Protein AF-A0A7H8JT38-F1 (afdb_monomer)

Solvent-accessible surface area (backbone atoms only — not comparable to full-atom values): 19711 Å² total; per-residue (Å²): 132,85,80,79,75,79,81,74,85,72,50,72,30,55,54,51,36,52,50,51,50,49,31,42,68,72,56,78,45,45,68,62,42,72,45,37,48,62,59,55,13,64,74,69,73,51,63,49,64,48,40,45,54,20,51,51,51,38,31,75,63,63,53,27,41,81,41,87,98,60,39,35,26,30,47,70,61,50,74,67,52,46,51,51,46,48,49,54,50,48,58,51,49,51,53,53,48,53,54,52,52,55,51,57,55,67,73,59,70,80,80,85,81,89,80,87,88,85,85,81,90,84,85,86,84,89,89,86,86,89,87,87,85,90,84,88,85,85,84,89,88,84,81,87,87,87,85,87,90,82,88,83,82,86,82,88,84,88,85,91,84,82,86,89,89,86,87,90,87,86,85,92,78,97,65,84,76,79,64,92,81,64,72,78,79,76,79,63,98,84,72,72,80,55,63,64,56,48,52,54,48,51,52,49,26,33,58,27,12,52,53,18,22,52,20,17,53,68,36,38,60,75,61,18,53,59,25,44,57,51,24,53,42,50,55,35,53,75,72,74,41,66,71,59,28,53,50,54,46,45,48,51,51,50,46,48,56,48,46,46,65,61,54,65,74,64,60,85,37,57,76,70,46,81,48,65,40,45,62,37,36,51,23,56,72,69,68,35,57,66,59,30,50,52,49,52,52,50,51,50,52,49,55,50,54,51,50,53,54,51,52,54,54,50,58,64,70,77,108

Structure (mmCIF, N/CA/C/O backbone):
data_AF-A0A7H8JT38-F1
#
_entry.id   AF-A0A7H8JT38-F1
#
loop_
_atom_site.group_PDB
_atom_site.id
_atom_site.type_symbol
_atom_site.label_atom_id
_atom_site.label_alt_id
_atom_site.label_comp_id
_atom_site.label_asym_id
_atom_site.label_entity_id
_atom_site.label_seq_id
_atom_site.pdbx_PDB_ins_code
_atom_site.Cartn_x
_atom_site.Cartn_y
_atom_site.Cartn_z
_atom_site.occupancy
_atom_site.B_iso_or_equiv
_atom_site.auth_seq_id
_atom_site.auth_comp_id
_atom_site.auth_asym_id
_atom_site.auth_atom_id
_atom_site.pdbx_PDB_model_num
ATOM 1 N N . MET A 1 1 ? 22.899 -26.191 7.598 1.00 34.84 1 MET A N 1
ATOM 2 C CA . MET A 1 1 ? 21.825 -25.746 8.509 1.00 34.84 1 MET A CA 1
ATOM 3 C C . MET A 1 1 ? 21.353 -24.384 8.026 1.00 34.84 1 MET A C 1
ATOM 5 O O . MET A 1 1 ? 22.186 -23.486 8.007 1.00 34.84 1 MET A O 1
ATOM 9 N N . PRO A 1 2 ? 20.110 -24.218 7.550 1.00 39.84 2 PRO A N 1
ATOM 10 C CA . PRO A 1 2 ? 19.606 -22.898 7.196 1.00 39.84 2 PRO A CA 1
ATOM 11 C C . PRO A 1 2 ? 19.369 -22.094 8.478 1.00 39.84 2 PRO A C 1
ATOM 13 O O . PRO A 1 2 ? 18.797 -22.611 9.438 1.00 39.84 2 PRO A O 1
ATOM 16 N N . GLY A 1 3 ? 19.869 -20.858 8.500 1.00 35.44 3 GLY A N 1
ATOM 17 C CA . GLY A 1 3 ? 19.784 -19.951 9.638 1.00 35.44 3 GLY A CA 1
ATOM 18 C C . GLY A 1 3 ? 18.336 -19.700 10.042 1.00 35.44 3 GLY A C 1
ATOM 19 O O . GLY A 1 3 ? 17.506 -19.313 9.222 1.00 35.44 3 GLY A O 1
ATOM 20 N N . SER A 1 4 ? 18.047 -19.934 11.319 1.00 41.97 4 SER A N 1
ATOM 21 C CA . SER A 1 4 ? 16.795 -19.549 11.956 1.00 41.97 4 SER A CA 1
ATOM 22 C C . SER A 1 4 ? 16.598 -18.045 11.765 1.00 41.97 4 SER A C 1
ATOM 24 O O . SER A 1 4 ? 17.293 -17.256 12.404 1.00 41.97 4 SER A O 1
ATOM 26 N N . SER A 1 5 ? 15.658 -17.633 10.906 1.00 43.88 5 SER A N 1
ATOM 27 C CA . SER A 1 5 ? 15.128 -16.270 10.956 1.00 43.88 5 SER A CA 1
ATOM 28 C C . SER A 1 5 ? 14.701 -16.005 12.395 1.00 43.88 5 SER A C 1
ATOM 30 O O . SER A 1 5 ? 13.895 -16.753 12.951 1.00 43.88 5 SER A O 1
ATOM 32 N N . ALA A 1 6 ? 15.291 -14.992 13.025 1.00 46.38 6 ALA A N 1
ATOM 33 C CA . ALA A 1 6 ? 14.896 -14.580 14.359 1.00 46.38 6 ALA A CA 1
ATOM 34 C C . ALA A 1 6 ? 13.406 -14.222 14.319 1.00 46.38 6 ALA A C 1
ATOM 36 O O . ALA A 1 6 ? 12.999 -13.297 13.619 1.00 46.38 6 ALA A O 1
ATOM 37 N N . VAL A 1 7 ? 12.584 -14.995 15.027 1.00 47.91 7 VAL A N 1
ATOM 38 C CA . VAL A 1 7 ? 11.170 -14.676 15.209 1.00 47.91 7 VAL A CA 1
ATOM 39 C C . VAL A 1 7 ? 11.120 -13.432 16.089 1.00 47.91 7 VAL A C 1
ATOM 41 O O . VAL A 1 7 ? 11.329 -13.506 17.300 1.00 47.91 7 VAL A O 1
ATOM 44 N N . THR A 1 8 ? 10.899 -12.269 15.481 1.00 53.41 8 THR A N 1
ATOM 45 C CA . THR A 1 8 ? 10.703 -11.023 16.221 1.00 53.41 8 THR A CA 1
ATOM 46 C C . THR A 1 8 ? 9.409 -11.150 17.019 1.00 53.41 8 THR A C 1
ATOM 48 O O . THR A 1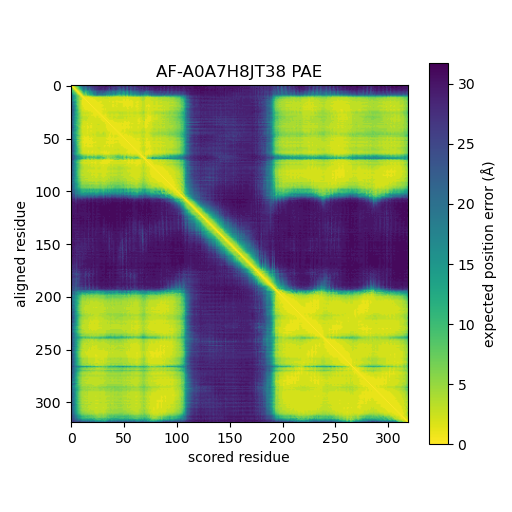 8 ? 8.337 -11.321 16.441 1.00 53.41 8 THR A O 1
ATOM 51 N N . ARG A 1 9 ? 9.487 -11.095 18.355 1.00 53.22 9 ARG A N 1
ATOM 52 C CA . ARG A 1 9 ? 8.291 -11.038 19.207 1.00 53.22 9 ARG A CA 1
ATOM 53 C C . ARG A 1 9 ? 7.532 -9.749 18.885 1.00 53.22 9 ARG A C 1
ATOM 55 O O . ARG A 1 9 ? 7.972 -8.670 19.269 1.00 53.22 9 ARG A O 1
ATOM 62 N N . SER A 1 10 ? 6.413 -9.856 18.175 1.00 74.62 10 SER A N 1
ATOM 63 C CA . SER A 1 10 ? 5.492 -8.736 17.972 1.00 74.62 10 SER A CA 1
ATOM 64 C C . SER A 1 10 ? 4.731 -8.469 19.269 1.00 74.62 10 SER A C 1
ATOM 66 O O . SER A 1 10 ? 4.232 -9.410 19.891 1.00 74.62 10 SER A O 1
ATOM 68 N N . THR A 1 11 ? 4.602 -7.209 19.671 1.00 90.50 11 THR A N 1
ATOM 69 C CA . THR A 1 11 ? 3.742 -6.838 20.803 1.00 90.50 11 THR A CA 1
ATOM 70 C C . THR A 1 11 ? 2.267 -7.037 20.439 1.00 90.50 11 THR A C 1
ATOM 72 O O . THR A 1 11 ? 1.908 -7.006 19.262 1.00 90.50 11 THR A O 1
ATOM 75 N N . LEU A 1 12 ? 1.392 -7.210 21.438 1.00 92.31 12 LEU A N 1
ATOM 76 C CA . LEU A 1 12 ? -0.059 -7.296 21.209 1.00 92.31 12 LEU A CA 1
ATOM 77 C C . LEU A 1 12 ? -0.581 -6.063 20.449 1.00 92.31 12 LEU A C 1
ATOM 79 O O . LEU A 1 12 ? -1.373 -6.191 19.526 1.00 92.31 12 LEU A O 1
ATOM 83 N N . ARG A 1 13 ? -0.058 -4.877 20.778 1.00 94.19 13 ARG A N 1
ATOM 84 C CA . ARG A 1 13 ? -0.290 -3.630 20.038 1.00 94.19 13 ARG A CA 1
ATOM 85 C C . ARG A 1 13 ? 0.028 -3.762 18.548 1.00 94.19 13 ARG A C 1
ATOM 87 O O . ARG A 1 13 ? -0.800 -3.388 17.727 1.00 94.19 13 ARG A O 1
ATOM 94 N N . GLN A 1 14 ? 1.202 -4.293 18.195 1.00 94.06 14 GLN A N 1
ATOM 95 C CA . GLN A 1 14 ? 1.587 -4.463 16.791 1.00 94.06 14 GLN A CA 1
ATOM 96 C C . GLN A 1 14 ? 0.649 -5.437 16.072 1.00 94.06 14 GLN A C 1
ATOM 98 O O . GLN A 1 14 ? 0.224 -5.155 14.959 1.00 94.06 14 GLN A O 1
ATOM 103 N N . GLN A 1 15 ? 0.272 -6.540 16.726 1.00 95.25 15 GLN A N 1
ATOM 104 C CA . GLN A 1 15 ? -0.680 -7.505 16.166 1.00 95.25 15 GLN A CA 1
ATOM 105 C C . GLN A 1 15 ? -2.053 -6.871 15.911 1.00 95.25 15 GLN A C 1
ATOM 107 O O . GLN A 1 15 ? -2.637 -7.096 14.857 1.00 95.25 15 GLN A O 1
ATOM 112 N N . ILE A 1 16 ? -2.544 -6.044 16.841 1.00 96.75 16 ILE A N 1
ATOM 113 C CA . ILE A 1 16 ? -3.799 -5.294 16.683 1.00 96.75 16 ILE A CA 1
ATOM 114 C C . ILE A 1 16 ? -3.691 -4.306 15.515 1.00 96.75 16 ILE A C 1
ATOM 116 O O . ILE A 1 16 ? -4.596 -4.242 14.686 1.00 96.75 16 ILE A O 1
ATOM 120 N N . ALA A 1 17 ? -2.591 -3.552 15.427 1.00 96.44 17 ALA A N 1
ATOM 121 C CA . ALA A 1 17 ? -2.374 -2.595 14.344 1.00 96.44 17 ALA A CA 1
ATOM 122 C C . ALA A 1 17 ? -2.304 -3.285 12.971 1.00 96.44 17 ALA A C 1
ATOM 124 O O . ALA A 1 17 ? -2.872 -2.787 12.000 1.00 96.44 17 ALA A O 1
ATOM 125 N N . ASP A 1 18 ? -1.639 -4.439 12.891 1.00 94.69 18 ASP A N 1
ATOM 126 C CA . ASP A 1 18 ? -1.548 -5.237 11.668 1.00 94.69 18 ASP A CA 1
ATOM 127 C C . ASP A 1 18 ? -2.910 -5.823 11.278 1.00 94.69 18 ASP A C 1
ATOM 129 O O . ASP A 1 18 ? -3.314 -5.688 10.125 1.00 94.69 18 ASP A O 1
ATOM 133 N N . ALA A 1 19 ? -3.661 -6.367 12.241 1.00 95.62 19 ALA A N 1
ATOM 134 C CA . ALA A 1 19 ? -5.008 -6.877 12.006 1.00 95.62 19 ALA A CA 1
ATOM 135 C C . ALA A 1 19 ? -5.950 -5.782 11.487 1.00 95.62 19 ALA A C 1
ATOM 137 O O . ALA A 1 19 ? -6.606 -5.973 10.468 1.00 95.62 19 ALA A O 1
ATOM 138 N N . LEU A 1 20 ? -5.965 -4.604 12.120 1.00 96.69 20 LEU A N 1
ATOM 139 C CA . LEU A 1 20 ? -6.775 -3.466 11.669 1.00 96.69 20 LEU A CA 1
ATOM 140 C C . LEU A 1 20 ? -6.376 -2.985 10.273 1.00 96.69 20 LEU A C 1
ATOM 142 O O . LEU A 1 20 ? -7.244 -2.680 9.459 1.00 96.69 20 LEU A O 1
ATOM 146 N N . ARG A 1 21 ? -5.075 -2.950 9.962 1.00 95.56 21 ARG A N 1
ATOM 147 C CA . ARG A 1 21 ? -4.603 -2.611 8.613 1.00 95.56 21 ARG A CA 1
ATOM 148 C C . ARG A 1 21 ? -5.132 -3.600 7.575 1.00 95.56 21 ARG A C 1
ATOM 150 O O . ARG A 1 21 ? -5.552 -3.178 6.500 1.00 95.56 21 ARG A O 1
ATOM 157 N N . ASP A 1 22 ? -5.155 -4.888 7.902 1.00 93.19 22 ASP A N 1
ATOM 158 C CA . ASP A 1 22 ? -5.731 -5.918 7.038 1.00 93.19 22 ASP A CA 1
ATOM 159 C C . ASP A 1 22 ? -7.259 -5.781 6.918 1.00 93.19 22 ASP A C 1
ATOM 161 O O . ASP A 1 22 ? -7.815 -6.024 5.845 1.00 93.19 22 ASP A O 1
ATOM 165 N N . GLU A 1 23 ? -7.963 -5.365 7.975 1.00 94.94 23 GLU A N 1
ATOM 166 C CA . GLU A 1 23 ? -9.399 -5.054 7.909 1.00 94.94 23 GLU A CA 1
ATOM 167 C C . GLU A 1 23 ? -9.688 -3.870 6.978 1.00 94.94 23 GLU A C 1
ATOM 169 O O . GLU A 1 23 ? -10.570 -3.985 6.126 1.00 94.94 23 GLU A O 1
ATOM 174 N N . VAL A 1 24 ? -8.897 -2.795 7.051 1.00 94.56 24 VAL A N 1
ATOM 175 C CA . VAL A 1 24 ? -9.003 -1.643 6.136 1.00 94.56 24 VAL A CA 1
ATOM 176 C C . VAL A 1 24 ? -8.696 -2.059 4.692 1.00 94.56 24 VAL A C 1
ATOM 178 O O . VAL A 1 24 ? -9.482 -1.800 3.786 1.00 94.56 24 VAL A O 1
ATOM 181 N N . LEU A 1 25 ? -7.592 -2.775 4.448 1.00 91.12 25 LEU A N 1
ATOM 182 C CA . LEU A 1 25 ? -7.204 -3.211 3.095 1.00 91.12 25 LEU A CA 1
ATOM 183 C C . LEU A 1 25 ? -8.166 -4.237 2.477 1.00 91.12 25 LEU A C 1
ATOM 185 O O . LEU A 1 25 ? -8.320 -4.311 1.254 1.00 91.12 25 LEU A O 1
ATOM 189 N N . SER A 1 26 ? -8.803 -5.062 3.306 1.00 89.00 26 SER A N 1
ATOM 190 C CA . SER A 1 26 ? -9.822 -6.007 2.842 1.00 89.00 26 SER A CA 1
ATOM 191 C C . SER A 1 26 ? -11.192 -5.358 2.628 1.00 89.00 26 SER A C 1
ATOM 193 O O . SER A 1 26 ? -12.046 -5.981 1.998 1.00 89.00 26 SER A O 1
ATOM 195 N N . GLY A 1 27 ? -11.386 -4.121 3.097 1.00 88.81 27 GLY A N 1
ATOM 196 C CA . GLY A 1 27 ? -12.663 -3.411 3.063 1.00 88.81 27 GLY A CA 1
ATOM 197 C C . GLY A 1 27 ? -13.660 -3.881 4.125 1.00 88.81 27 GLY A C 1
ATOM 198 O O . GLY A 1 27 ? -14.848 -3.636 3.973 1.00 88.81 27 GLY A O 1
ATOM 199 N N . ARG A 1 28 ? -13.210 -4.586 5.175 1.00 92.25 28 ARG A N 1
ATOM 200 C CA . ARG A 1 28 ? -14.053 -4.881 6.352 1.00 92.25 28 ARG A CA 1
ATOM 201 C C . ARG A 1 28 ? -14.281 -3.639 7.210 1.00 92.25 28 ARG A C 1
ATOM 203 O O . ARG A 1 28 ? -15.333 -3.528 7.827 1.00 92.25 28 ARG A O 1
ATOM 210 N N . LEU A 1 29 ? -13.291 -2.748 7.241 1.00 94.56 29 LEU A N 1
ATOM 211 C CA . LEU A 1 29 ? -13.439 -1.382 7.727 1.00 94.56 29 LEU A CA 1
ATOM 212 C C . LEU A 1 29 ? -13.455 -0.456 6.512 1.00 94.56 29 LEU A C 1
ATOM 214 O O . LEU A 1 29 ? -12.474 -0.395 5.767 1.00 94.56 29 LEU A O 1
ATOM 218 N N . GLU A 1 30 ? -14.581 0.212 6.286 1.00 92.75 30 GLU A N 1
ATOM 219 C CA . GLU A 1 30 ? -14.784 1.070 5.116 1.00 92.75 30 GLU A CA 1
ATOM 220 C C . GLU A 1 30 ? -14.209 2.478 5.348 1.00 92.75 30 GLU A C 1
ATOM 222 O O . GLU A 1 30 ? -14.228 2.963 6.480 1.00 92.75 30 GLU A O 1
ATOM 227 N N . PRO A 1 31 ? -13.708 3.171 4.306 1.00 93.56 31 PRO A N 1
ATOM 228 C CA . PRO A 1 31 ? -13.364 4.591 4.406 1.00 93.56 31 PRO A CA 1
ATOM 229 C C . PRO A 1 31 ? -14.525 5.415 4.979 1.00 93.56 31 PRO A C 1
ATOM 231 O O . PRO A 1 31 ? -15.678 5.190 4.619 1.00 93.56 31 PRO A O 1
ATOM 234 N N . GLY A 1 32 ? -14.232 6.342 5.892 1.00 94.06 32 GLY A N 1
ATOM 235 C CA . GLY A 1 32 ? -15.245 7.139 6.588 1.00 94.06 32 GLY A CA 1
ATOM 236 C C . GLY A 1 32 ? -15.964 6.414 7.737 1.00 94.06 32 GLY A C 1
ATOM 237 O O . GLY A 1 32 ? -16.752 7.037 8.451 1.00 94.06 32 GLY A O 1
ATOM 238 N N . GLN A 1 33 ? -15.709 5.119 7.961 1.00 94.88 33 GLN A N 1
ATOM 239 C CA . GLN A 1 33 ? -16.319 4.381 9.065 1.00 94.88 33 GLN A CA 1
ATOM 240 C C . GLN A 1 33 ? -15.755 4.847 10.415 1.00 94.88 33 GLN A C 1
ATOM 242 O O . GLN A 1 33 ? -14.564 4.686 10.693 1.00 94.88 33 GLN A O 1
ATOM 247 N N . GLU A 1 34 ? -16.634 5.371 11.273 1.00 96.25 34 GLU A N 1
ATOM 248 C CA . GLU A 1 34 ? -16.330 5.721 12.664 1.00 96.25 34 GLU A CA 1
ATOM 249 C C . GLU A 1 34 ? -16.399 4.485 13.577 1.00 96.25 34 GLU A C 1
ATOM 251 O O . GLU A 1 34 ? -17.278 3.633 13.434 1.00 96.25 34 GLU A O 1
ATOM 256 N N . PHE A 1 35 ? -15.486 4.400 14.545 1.00 96.25 35 PHE A N 1
ATOM 257 C CA . PHE A 1 35 ? -15.484 3.379 15.589 1.00 96.25 35 PHE A CA 1
ATOM 258 C C . PHE A 1 35 ? -14.722 3.845 16.839 1.00 96.25 35 PHE A C 1
ATOM 260 O O . PHE A 1 35 ? -13.854 4.724 16.827 1.00 96.25 35 PHE A O 1
ATOM 267 N N . THR A 1 36 ? -15.034 3.224 17.966 1.00 96.75 36 THR A N 1
ATOM 268 C CA . THR A 1 36 ? -14.472 3.531 19.277 1.00 96.75 36 THR A CA 1
ATOM 269 C C . THR A 1 36 ? -13.409 2.513 19.686 1.00 96.75 36 THR A C 1
ATOM 271 O O . THR A 1 36 ? -13.395 1.362 19.255 1.00 96.75 36 THR A O 1
ATOM 274 N N . VAL A 1 37 ? -12.539 2.910 20.623 1.00 96.88 37 VAL A N 1
ATOM 275 C CA . VAL A 1 37 ? -11.582 1.988 21.268 1.00 96.88 37 VAL A CA 1
ATOM 276 C C . VAL A 1 37 ? -12.305 0.790 21.892 1.00 96.88 37 VAL A C 1
ATOM 278 O O . VAL A 1 37 ? -11.778 -0.316 21.879 1.00 96.88 37 VAL A O 1
ATOM 281 N N . LYS A 1 38 ? -13.501 1.015 22.453 1.00 96.56 38 LYS A N 1
ATOM 282 C CA . LYS A 1 38 ? -14.285 -0.025 23.117 1.00 96.56 38 LYS A CA 1
ATOM 283 C C . LYS A 1 38 ? -14.779 -1.069 22.117 1.00 96.56 38 LYS A C 1
ATOM 285 O O . LYS A 1 38 ? -14.595 -2.248 22.371 1.00 96.56 38 LYS A O 1
ATOM 290 N N . GLU A 1 39 ? -15.346 -0.644 20.991 1.00 96.81 39 GLU A N 1
ATOM 291 C CA . GLU A 1 39 ? -15.849 -1.568 19.965 1.00 96.81 39 GLU A CA 1
ATOM 292 C C . GLU A 1 39 ? -14.739 -2.473 19.426 1.00 96.81 39 GLU A C 1
ATOM 294 O O . GLU A 1 39 ? -14.918 -3.685 19.379 1.00 96.81 39 GLU A O 1
ATOM 299 N N . ILE A 1 40 ? -13.563 -1.913 19.120 1.00 97.31 40 ILE A N 1
ATOM 300 C CA . ILE A 1 40 ? -12.415 -2.710 18.660 1.00 97.31 40 ILE A CA 1
ATOM 301 C C . ILE A 1 40 ? -11.883 -3.634 19.769 1.00 97.31 40 ILE A C 1
ATOM 303 O O . ILE A 1 40 ? -11.507 -4.775 19.504 1.00 97.31 40 ILE A O 1
ATOM 307 N N . ALA A 1 41 ? -11.858 -3.172 21.023 1.00 97.62 41 ALA A N 1
ATOM 308 C CA . ALA A 1 41 ? -11.454 -4.001 22.160 1.00 97.62 41 ALA A CA 1
ATOM 309 C C . ALA A 1 41 ? -12.398 -5.192 22.373 1.00 97.62 41 ALA A C 1
ATOM 311 O O . ALA A 1 41 ? -11.925 -6.315 22.559 1.00 97.62 41 ALA A O 1
ATOM 312 N N . ASP A 1 42 ? -13.708 -4.958 22.275 1.00 97.75 42 ASP A N 1
ATOM 313 C CA . ASP A 1 42 ? -14.740 -5.989 22.369 1.00 97.75 42 ASP A CA 1
ATOM 314 C C . ASP A 1 42 ? -14.645 -6.965 21.177 1.00 97.75 42 ASP A C 1
ATOM 316 O O . ASP A 1 42 ? -14.688 -8.179 21.379 1.00 97.75 42 ASP A O 1
ATOM 320 N N . GLN A 1 43 ? -14.425 -6.461 19.953 1.00 96.12 43 GLN A N 1
ATOM 321 C CA . GLN A 1 43 ? -14.244 -7.267 18.734 1.00 96.12 43 GLN A CA 1
ATOM 322 C C . GLN A 1 43 ? -13.043 -8.216 18.832 1.00 96.12 43 GLN A C 1
ATOM 324 O O . GLN A 1 43 ? -13.131 -9.373 18.422 1.00 96.12 43 GLN A O 1
ATOM 329 N N . TYR A 1 44 ? -11.916 -7.742 19.365 1.00 96.44 44 TYR A N 1
ATOM 330 C CA . TYR A 1 44 ? -10.685 -8.530 19.469 1.00 96.44 44 TYR A CA 1
ATOM 331 C C . TYR A 1 44 ? -10.534 -9.282 20.798 1.00 96.44 44 TYR A C 1
ATOM 333 O O . TYR A 1 44 ? -9.599 -10.068 20.945 1.00 96.44 44 TYR A O 1
ATOM 341 N N . GLY A 1 45 ? -11.435 -9.076 21.764 1.00 96.69 45 GLY A N 1
ATOM 342 C CA . GLY A 1 45 ? -11.384 -9.739 23.069 1.00 96.69 45 GLY A CA 1
ATOM 343 C C . GLY A 1 45 ? -10.163 -9.346 23.908 1.00 96.69 45 GLY A C 1
ATOM 344 O O . GLY A 1 45 ? -9.604 -10.178 24.624 1.00 96.69 45 GLY A O 1
ATOM 345 N N . VAL A 1 46 ? -9.721 -8.090 23.808 1.00 97.12 46 VAL A N 1
ATOM 346 C CA . VAL A 1 46 ? -8.528 -7.556 24.492 1.00 97.12 46 VAL A CA 1
ATOM 347 C C . VAL A 1 46 ? -8.871 -6.322 25.328 1.00 97.12 46 VAL A C 1
ATOM 349 O O . VAL A 1 46 ? -9.956 -5.760 25.228 1.00 97.12 46 VAL A O 1
ATOM 352 N N . SER A 1 47 ? -7.946 -5.868 26.177 1.00 96.62 47 SER A N 1
ATOM 353 C CA . SER A 1 47 ? -8.144 -4.635 26.945 1.00 96.62 47 SER A CA 1
ATOM 354 C C . SER A 1 47 ? -8.010 -3.375 26.074 1.00 96.62 47 SER A C 1
ATOM 356 O O . SER A 1 47 ? -7.373 -3.375 25.021 1.00 96.62 47 SER A O 1
ATOM 358 N N . ALA A 1 48 ? -8.580 -2.261 26.542 1.00 96.06 48 ALA A N 1
ATOM 359 C CA . ALA A 1 48 ? -8.628 -1.005 25.790 1.00 96.06 48 ALA A CA 1
ATOM 360 C C . ALA A 1 48 ? -7.256 -0.340 25.561 1.00 96.06 48 ALA A C 1
ATOM 362 O O . ALA A 1 48 ? -7.086 0.385 24.584 1.00 96.06 48 ALA A O 1
ATOM 363 N N . THR A 1 49 ? -6.276 -0.548 26.446 1.00 96.12 49 THR A N 1
ATOM 364 C CA . THR A 1 49 ? -4.957 0.108 26.366 1.00 96.12 49 THR A CA 1
ATOM 365 C C . THR A 1 49 ? -4.174 -0.254 25.095 1.00 96.12 49 THR A C 1
ATOM 367 O O . THR A 1 49 ? -3.873 0.661 24.329 1.00 96.12 49 THR A O 1
ATOM 370 N N . PRO A 1 50 ? -3.880 -1.539 24.797 1.00 95.94 50 PRO A N 1
ATOM 371 C CA . PRO A 1 50 ? -3.146 -1.901 23.581 1.00 95.94 50 PRO A CA 1
ATOM 372 C C . PRO A 1 50 ? -3.918 -1.553 22.300 1.00 95.94 50 PRO A C 1
ATOM 374 O O . PRO A 1 50 ? -3.298 -1.253 21.282 1.00 95.94 50 PRO A O 1
ATOM 377 N N . VAL A 1 51 ? -5.255 -1.531 22.357 1.00 97.75 51 VAL A N 1
ATOM 378 C CA . VAL A 1 51 ? -6.106 -1.081 21.246 1.00 97.75 51 VAL A CA 1
ATOM 379 C C . VAL A 1 51 ? -5.939 0.411 21.007 1.00 97.75 51 VAL A C 1
ATOM 381 O O . VAL A 1 51 ? -5.663 0.819 19.886 1.00 97.75 51 VAL A O 1
ATOM 384 N N . ARG A 1 52 ? -6.046 1.238 22.054 1.00 96.31 52 ARG A N 1
ATOM 385 C CA . ARG A 1 52 ? -5.844 2.686 21.940 1.00 96.31 52 ARG A CA 1
ATOM 386 C C . ARG A 1 52 ? -4.472 3.006 21.354 1.00 96.31 52 ARG A C 1
ATOM 388 O O . ARG A 1 52 ? -4.388 3.862 20.482 1.00 96.31 52 ARG A O 1
ATOM 395 N N . GLU A 1 53 ? -3.421 2.336 21.818 1.00 96.56 53 GLU A N 1
ATOM 396 C CA . GLU A 1 53 ? -2.069 2.540 21.290 1.00 96.56 53 GLU A CA 1
ATOM 397 C C . GLU A 1 53 ? -1.966 2.167 19.806 1.00 96.56 53 GLU A C 1
ATOM 399 O O . GLU A 1 53 ? -1.428 2.945 19.022 1.00 96.56 53 GLU A O 1
ATOM 404 N N . ALA A 1 54 ? -2.533 1.026 19.403 1.00 97.31 54 ALA A N 1
ATOM 405 C CA . ALA A 1 54 ? -2.562 0.613 18.001 1.00 97.31 54 ALA A CA 1
ATOM 406 C C . ALA A 1 54 ? -3.331 1.612 17.118 1.00 97.31 54 ALA A C 1
ATOM 408 O O . ALA A 1 54 ? -2.887 1.943 16.022 1.00 97.31 54 ALA A O 1
ATOM 409 N N . LEU A 1 55 ? -4.458 2.137 17.602 1.00 97.12 55 LEU A N 1
ATOM 410 C CA . LEU A 1 55 ? -5.256 3.129 16.878 1.00 97.12 55 LEU A CA 1
ATOM 411 C C . LEU A 1 55 ? -4.532 4.470 16.733 1.00 97.12 55 LEU A C 1
ATOM 413 O O . LEU A 1 55 ? -4.569 5.070 15.661 1.00 97.12 55 LEU A O 1
ATOM 417 N N . VAL A 1 56 ? -3.816 4.911 17.770 1.00 95.94 56 VAL A N 1
ATOM 418 C CA . VAL A 1 56 ? -2.955 6.101 17.693 1.00 95.94 56 VAL A CA 1
ATOM 419 C C . VAL A 1 56 ? -1.826 5.899 16.679 1.00 95.94 56 VAL A C 1
ATOM 421 O O . VAL A 1 56 ? -1.541 6.817 15.914 1.00 95.94 56 VAL A O 1
ATOM 424 N N . ASP A 1 57 ? -1.224 4.709 16.606 1.00 95.19 57 ASP A N 1
ATOM 425 C CA . ASP A 1 57 ? -0.192 4.419 15.603 1.00 95.19 57 ASP A CA 1
ATOM 426 C C . ASP A 1 57 ? -0.724 4.471 14.176 1.00 95.19 57 ASP A C 1
ATOM 428 O O . ASP A 1 57 ? -0.055 4.994 13.284 1.00 95.19 57 ASP A O 1
ATOM 432 N N . LEU A 1 58 ? -1.914 3.917 13.945 1.00 96.50 58 LEU A N 1
ATOM 433 C CA . LEU A 1 58 ? -2.552 3.946 12.631 1.00 96.50 58 LEU A CA 1
ATOM 434 C C . LEU A 1 58 ? -2.988 5.366 12.251 1.00 96.50 58 LEU A C 1
ATOM 436 O O . LEU A 1 58 ? -2.871 5.741 11.084 1.00 96.50 58 LEU A O 1
ATOM 440 N N . ALA A 1 59 ? -3.395 6.182 13.227 1.00 96.38 59 ALA A N 1
ATOM 441 C CA . ALA A 1 59 ? -3.653 7.601 13.013 1.00 96.38 59 ALA A CA 1
ATOM 442 C C . ALA A 1 59 ? -2.370 8.380 12.680 1.00 96.38 59 ALA A C 1
ATOM 444 O O . ALA A 1 59 ? -2.342 9.162 11.735 1.00 96.38 59 ALA A O 1
ATOM 445 N N . ALA A 1 60 ? -1.259 8.102 13.370 1.00 93.56 60 ALA A N 1
ATOM 446 C CA . ALA A 1 60 ? 0.048 8.683 13.050 1.00 93.56 60 ALA A CA 1
ATOM 447 C C . ALA A 1 60 ? 0.582 8.244 11.671 1.00 93.56 60 ALA A C 1
ATOM 449 O O . ALA A 1 60 ? 1.374 8.952 11.049 1.00 93.56 60 ALA A O 1
ATOM 450 N N . GLN A 1 61 ? 0.146 7.082 11.177 1.00 92.94 61 GLN A N 1
ATOM 451 C CA . GLN A 1 61 ? 0.413 6.611 9.815 1.00 92.94 61 GLN A CA 1
ATOM 452 C C . GLN A 1 61 ? -0.533 7.226 8.771 1.00 92.94 61 GLN A C 1
ATOM 454 O O . GLN A 1 61 ? -0.340 6.972 7.583 1.00 92.94 61 GLN A O 1
ATOM 459 N N . GLY A 1 62 ? -1.529 8.011 9.194 1.00 94.44 62 GLY A N 1
ATOM 460 C CA . GLY A 1 62 ? -2.527 8.628 8.325 1.00 94.44 62 GLY A CA 1
ATOM 461 C C . GLY A 1 62 ? -3.471 7.621 7.675 1.00 94.44 62 GLY A C 1
ATOM 462 O O . GLY A 1 62 ? -3.893 7.847 6.549 1.00 94.44 62 GLY A O 1
ATOM 463 N N . LEU A 1 63 ? -3.727 6.477 8.319 1.00 96.19 63 LEU A N 1
ATOM 464 C CA . LEU A 1 63 ? -4.776 5.538 7.896 1.00 96.19 63 LEU A CA 1
ATOM 465 C C . LEU A 1 63 ? -6.098 5.788 8.615 1.00 96.19 63 LEU A C 1
ATOM 467 O O . LEU A 1 63 ? -7.146 5.393 8.113 1.00 96.19 63 LEU A O 1
ATOM 471 N N . LEU A 1 64 ? -6.029 6.399 9.796 1.00 97.31 64 LEU A N 1
ATOM 472 C CA . LEU A 1 64 ? -7.179 6.758 10.609 1.00 97.31 64 LEU A CA 1
ATOM 473 C C . LEU A 1 64 ? -7.124 8.244 10.963 1.00 97.31 64 LEU A C 1
ATOM 475 O O . LEU A 1 64 ? -6.043 8.799 11.152 1.00 97.31 64 LEU A O 1
ATOM 479 N N . ASP A 1 65 ? -8.289 8.837 11.174 1.00 96.69 65 ASP A N 1
ATOM 480 C CA . ASP A 1 65 ? -8.440 10.156 11.771 1.00 96.69 65 ASP A CA 1
ATOM 481 C C . ASP A 1 65 ? -8.913 10.023 13.220 1.00 96.69 65 ASP A C 1
ATOM 483 O O . ASP A 1 65 ? -9.806 9.236 13.536 1.00 96.69 65 ASP A O 1
ATOM 487 N N . SER A 1 66 ? -8.321 10.802 14.127 1.00 95.12 66 SER A N 1
ATOM 488 C CA . SER A 1 66 ? -8.786 10.887 15.515 1.00 95.12 66 SER A CA 1
ATOM 489 C C . SER A 1 66 ? -9.913 11.911 15.611 1.00 95.12 66 SER A C 1
ATOM 491 O O . SER A 1 66 ? -9.674 13.112 15.487 1.00 95.12 66 SER A O 1
ATOM 493 N N . VAL A 1 67 ? -11.128 11.457 15.917 1.00 91.06 67 VAL A N 1
ATOM 494 C CA . VAL A 1 67 ? -12.303 12.326 16.039 1.00 91.06 67 VAL A CA 1
ATOM 495 C C . VAL A 1 67 ? -12.569 12.624 17.511 1.00 91.06 67 VAL A C 1
ATOM 497 O O . VAL A 1 67 ? -12.853 11.730 18.319 1.00 91.06 67 VAL A O 1
ATOM 500 N N . GLN A 1 68 ? -12.477 13.904 17.879 1.00 84.81 68 GLN A N 1
ATOM 501 C CA . GLN A 1 68 ? -12.641 14.336 19.264 1.00 84.81 68 GLN A CA 1
ATOM 502 C C . GLN A 1 68 ? -13.997 13.870 19.819 1.00 84.81 68 GLN A C 1
ATOM 504 O O . GLN A 1 68 ? -15.044 14.097 19.221 1.00 84.81 68 GLN A O 1
ATOM 509 N N . HIS A 1 69 ? -13.964 13.196 20.971 1.00 82.25 69 HIS A N 1
ATOM 510 C CA . HIS A 1 69 ? -15.129 12.616 21.655 1.00 82.25 69 HIS A CA 1
ATOM 511 C C . HIS A 1 69 ? -15.890 11.502 20.908 1.00 82.25 69 HIS A C 1
ATOM 513 O O . HIS A 1 69 ? -16.842 10.973 21.476 1.00 82.25 69 HIS A O 1
ATOM 519 N N . ARG A 1 70 ? -15.471 11.100 19.700 1.00 80.62 70 ARG A N 1
ATOM 520 C CA . ARG A 1 70 ? -16.115 10.023 18.922 1.00 80.62 70 ARG A CA 1
ATOM 521 C C . ARG A 1 70 ? -15.239 8.793 18.700 1.00 80.62 70 ARG A C 1
ATOM 523 O O . ARG A 1 70 ? -15.770 7.722 18.452 1.00 80.62 70 ARG A O 1
ATOM 530 N N . GLY A 1 71 ? -13.923 8.911 18.880 1.00 93.62 71 GLY A N 1
ATOM 531 C CA . GLY A 1 71 ? -12.993 7.793 18.725 1.00 93.62 71 GLY A CA 1
ATOM 532 C C . GLY A 1 71 ? -12.115 7.982 17.499 1.00 93.62 71 GLY A C 1
ATOM 533 O O . GLY A 1 71 ? -11.367 8.956 17.435 1.00 93.62 71 GLY A O 1
ATOM 534 N N . PHE A 1 72 ? -12.186 7.041 16.564 1.00 97.62 72 PHE A N 1
ATOM 535 C CA . PHE A 1 72 ? -11.394 7.025 15.340 1.00 97.62 72 PHE A CA 1
ATOM 536 C C . PHE A 1 72 ? -12.298 6.833 14.124 1.00 97.62 72 PHE A C 1
ATOM 538 O O . PHE A 1 72 ? -13.392 6.291 14.237 1.00 97.62 72 PHE A O 1
ATOM 545 N N . CYS A 1 73 ? -11.831 7.283 12.970 1.00 97.06 73 CYS A N 1
ATOM 546 C CA . CYS A 1 73 ? -12.487 7.099 11.684 1.00 97.06 73 CYS A CA 1
ATOM 547 C C . CYS A 1 73 ? -11.468 6.550 10.683 1.00 97.06 73 CYS A C 1
ATOM 549 O O . CYS A 1 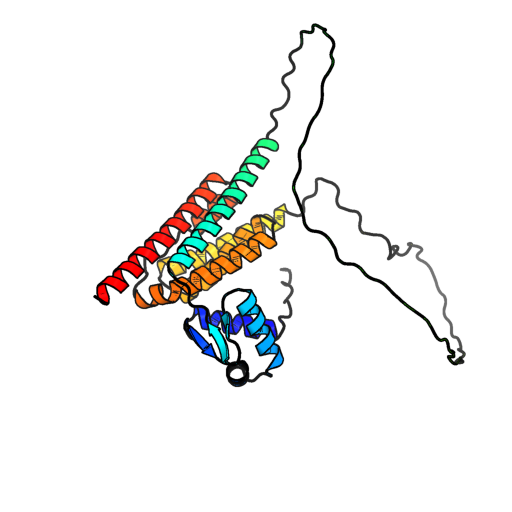73 ? -10.304 6.945 10.746 1.00 97.06 73 CYS A O 1
ATOM 551 N N . VAL A 1 74 ? -11.857 5.645 9.782 1.00 96.75 74 VAL A N 1
ATOM 552 C CA . VAL A 1 74 ? -10.986 5.278 8.652 1.00 96.75 74 VAL A CA 1
ATOM 553 C C . VAL A 1 74 ? -10.837 6.484 7.736 1.00 96.75 74 VAL A C 1
ATOM 555 O O . VAL A 1 74 ? -11.836 7.042 7.288 1.00 96.75 74 VAL A O 1
ATOM 558 N N . HIS A 1 75 ? -9.600 6.866 7.431 1.00 96.56 75 HIS A N 1
ATOM 559 C CA . HIS A 1 75 ? -9.344 8.033 6.598 1.00 96.56 75 HIS A CA 1
ATOM 560 C C . HIS A 1 75 ? -9.911 7.841 5.183 1.00 96.56 75 HIS A C 1
ATOM 562 O O . HIS A 1 75 ? -9.691 6.807 4.542 1.00 96.56 75 HIS A O 1
ATOM 568 N N . GLU A 1 76 ? -10.626 8.849 4.688 1.00 95.00 76 GLU A N 1
ATOM 569 C CA . GLU A 1 76 ? -11.216 8.856 3.351 1.00 95.00 76 GLU A CA 1
ATOM 570 C C . GLU A 1 76 ? -10.340 9.666 2.391 1.00 95.00 76 GLU A C 1
ATOM 572 O O . GLU A 1 76 ? -10.298 10.893 2.435 1.00 95.00 76 GLU A O 1
ATOM 577 N N . PHE A 1 77 ? -9.617 8.963 1.518 1.00 95.81 77 PHE A N 1
ATOM 578 C CA . PHE A 1 77 ? -8.726 9.587 0.542 1.00 95.81 77 PHE A CA 1
ATOM 579 C C . PHE A 1 77 ? -9.469 9.996 -0.728 1.00 95.81 77 PHE A C 1
ATOM 581 O O . PHE A 1 77 ? -10.188 9.196 -1.329 1.00 95.81 77 PHE A O 1
ATOM 588 N N . SER A 1 78 ? -9.192 11.202 -1.211 1.00 95.25 78 SER A N 1
ATOM 589 C CA . SER A 1 78 ? -9.671 11.688 -2.501 1.00 95.25 78 SER A CA 1
ATOM 590 C C . SER A 1 78 ? -8.765 11.266 -3.666 1.00 95.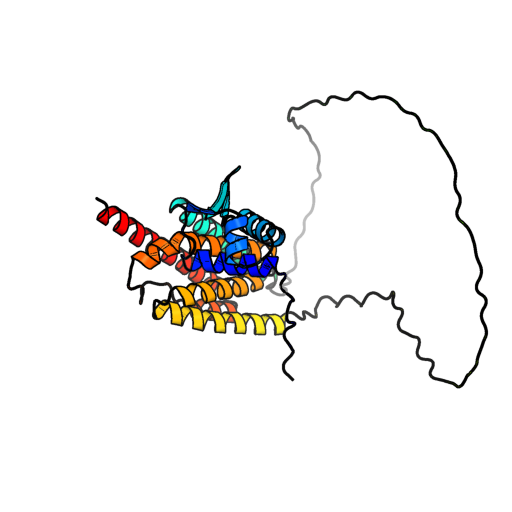25 78 SER A C 1
ATOM 592 O O . SER A 1 78 ? -7.596 10.904 -3.505 1.00 95.25 78 SER A O 1
ATOM 594 N N . LEU A 1 79 ? -9.271 11.410 -4.896 1.00 95.44 79 LEU A N 1
ATOM 595 C CA . LEU A 1 79 ? -8.455 11.242 -6.104 1.00 95.44 79 LEU A CA 1
ATOM 596 C C . LEU A 1 79 ? -7.304 12.266 -6.181 1.00 95.44 79 LEU A C 1
ATOM 598 O O . LEU A 1 79 ? -6.261 11.983 -6.771 1.00 95.44 79 LEU A O 1
ATOM 602 N N . ALA A 1 80 ? -7.473 13.455 -5.592 1.00 96.56 80 ALA A N 1
ATOM 603 C CA . ALA A 1 80 ? -6.400 14.443 -5.498 1.00 96.56 80 ALA A CA 1
ATOM 604 C C . ALA A 1 80 ? -5.281 13.963 -4.560 1.00 96.56 80 ALA A C 1
ATOM 606 O O . ALA A 1 80 ? -4.107 14.090 -4.911 1.00 96.56 80 ALA A O 1
ATOM 607 N N . ASP A 1 81 ? -5.635 13.327 -3.439 1.00 96.94 81 ASP A N 1
ATOM 608 C CA . ASP A 1 81 ? -4.657 12.721 -2.530 1.00 96.94 81 ASP A CA 1
ATOM 609 C C . ASP A 1 81 ? -3.877 11.615 -3.239 1.00 96.94 81 ASP A C 1
ATOM 611 O O . ASP A 1 81 ? -2.650 11.588 -3.176 1.00 96.94 81 ASP A O 1
ATOM 615 N N . TYR A 1 82 ? -4.561 10.754 -4.001 1.00 97.56 82 TYR A N 1
ATOM 616 C CA . TYR A 1 82 ? -3.898 9.708 -4.781 1.00 97.56 82 TYR A CA 1
ATOM 617 C C . TYR A 1 82 ? -2.868 10.267 -5.772 1.00 97.56 82 TYR A C 1
ATOM 619 O O . TYR A 1 82 ? -1.743 9.761 -5.851 1.00 97.56 82 TYR A O 1
ATOM 627 N N . ARG A 1 83 ? -3.222 11.338 -6.499 1.00 97.81 83 ARG A N 1
ATOM 628 C CA . ARG A 1 83 ? -2.293 12.036 -7.404 1.00 97.81 83 ARG A CA 1
ATOM 629 C C . ARG A 1 83 ? -1.076 12.561 -6.650 1.00 97.81 83 ARG A C 1
ATOM 631 O O . ARG A 1 83 ? 0.046 12.292 -7.074 1.00 97.81 83 ARG A O 1
ATOM 638 N N . GLY A 1 84 ? -1.290 13.218 -5.511 1.00 97.88 84 GLY A N 1
ATOM 639 C CA . GLY A 1 84 ? -0.206 13.710 -4.659 1.00 97.88 84 GLY A CA 1
ATOM 640 C C . GLY A 1 84 ? 0.700 12.588 -4.137 1.00 97.88 84 GLY A C 1
ATOM 641 O O . GLY A 1 84 ? 1.923 12.724 -4.131 1.00 97.88 84 GLY A O 1
ATOM 642 N N . MET A 1 85 ? 0.137 11.433 -3.767 1.00 97.50 85 MET A N 1
ATOM 643 C CA . MET A 1 85 ? 0.922 10.266 -3.344 1.00 97.50 85 MET A CA 1
ATOM 644 C C . MET A 1 85 ? 1.764 9.679 -4.483 1.00 97.50 85 MET A C 1
ATOM 646 O O . MET A 1 85 ? 2.895 9.247 -4.247 1.00 97.50 85 MET A O 1
ATOM 650 N N . ILE A 1 86 ? 1.225 9.614 -5.704 1.00 97.12 86 ILE A N 1
ATOM 651 C CA . ILE A 1 86 ? 1.962 9.159 -6.894 1.00 97.12 86 ILE A CA 1
ATOM 652 C C . ILE A 1 86 ? 3.089 10.145 -7.220 1.00 97.12 86 ILE A C 1
ATOM 654 O O . ILE A 1 86 ? 4.225 9.716 -7.418 1.00 97.12 86 ILE A O 1
ATOM 658 N N . GLU A 1 87 ? 2.806 11.449 -7.207 1.00 97.12 87 GLU A N 1
ATOM 659 C CA . GLU A 1 87 ? 3.791 12.510 -7.443 1.00 97.12 87 GLU A CA 1
ATOM 660 C C . GLU A 1 87 ? 4.943 12.447 -6.432 1.00 97.12 87 GLU A C 1
ATOM 662 O O . GLU A 1 87 ? 6.110 12.373 -6.821 1.00 97.12 87 GLU A O 1
ATOM 667 N N . ALA A 1 88 ? 4.628 12.374 -5.135 1.00 96.19 88 ALA A N 1
ATOM 668 C CA . ALA A 1 88 ? 5.629 12.257 -4.079 1.00 96.19 88 ALA A CA 1
ATOM 669 C C . ALA A 1 88 ? 6.514 11.010 -4.257 1.00 96.19 88 ALA A C 1
ATOM 671 O O . ALA A 1 88 ? 7.733 11.077 -4.076 1.00 96.19 88 ALA A O 1
ATOM 672 N N . ARG A 1 89 ? 5.927 9.870 -4.649 1.00 94.75 89 ARG A N 1
ATOM 673 C CA . ARG A 1 89 ? 6.685 8.643 -4.940 1.00 94.75 89 ARG A CA 1
ATOM 674 C C . ARG A 1 89 ? 7.604 8.800 -6.151 1.00 94.75 89 ARG A C 1
ATOM 676 O O . ARG A 1 89 ? 8.735 8.321 -6.083 1.00 94.75 89 ARG A O 1
ATOM 683 N N . SER A 1 90 ? 7.146 9.453 -7.219 1.00 94.06 90 SER A N 1
ATOM 684 C CA . SER A 1 90 ? 7.960 9.719 -8.414 1.00 94.06 90 SER A CA 1
ATOM 685 C C . SER A 1 90 ? 9.156 10.611 -8.087 1.00 94.06 90 SER A C 1
ATOM 687 O O . SER A 1 90 ? 10.286 10.214 -8.349 1.00 94.06 90 SER A O 1
ATOM 689 N N . LEU A 1 91 ? 8.945 11.739 -7.399 1.00 95.31 91 LEU A N 1
ATOM 690 C CA . LEU A 1 91 ? 10.026 12.664 -7.026 1.00 95.31 91 LEU A CA 1
ATOM 691 C C . LEU A 1 91 ? 11.117 11.988 -6.184 1.00 95.31 91 LEU A C 1
ATOM 693 O O . LEU A 1 91 ? 12.311 12.222 -6.380 1.00 95.31 91 LEU A O 1
ATOM 697 N N . ILE A 1 92 ? 10.717 11.127 -5.246 1.00 92.69 92 ILE A N 1
ATOM 698 C CA . ILE A 1 92 ? 11.668 10.378 -4.420 1.00 92.69 92 ILE A CA 1
ATOM 699 C C . ILE A 1 92 ? 12.421 9.343 -5.256 1.00 92.69 92 ILE A C 1
ATOM 701 O O . ILE A 1 92 ? 13.638 9.225 -5.109 1.00 92.69 92 ILE A O 1
ATOM 705 N N . ALA A 1 93 ? 11.730 8.604 -6.128 1.00 88.69 93 ALA A N 1
ATOM 706 C CA . ALA A 1 93 ? 12.380 7.652 -7.022 1.00 88.69 93 ALA A CA 1
ATOM 707 C C . ALA A 1 93 ? 13.414 8.359 -7.915 1.00 88.69 93 ALA A C 1
ATOM 709 O O . ALA A 1 93 ? 14.571 7.940 -7.942 1.00 88.69 93 ALA A O 1
ATOM 710 N N . ASP A 1 94 ? 13.044 9.471 -8.550 1.00 89.94 94 ASP A N 1
ATOM 711 C CA . ASP A 1 94 ? 13.924 10.274 -9.406 1.00 89.94 94 ASP A CA 1
ATOM 712 C C . ASP A 1 94 ? 15.199 10.695 -8.666 1.00 89.94 94 ASP A C 1
ATOM 714 O O . ASP A 1 94 ? 16.313 10.482 -9.149 1.00 89.94 94 ASP A O 1
ATOM 718 N N . ALA A 1 95 ? 15.052 11.228 -7.448 1.00 88.81 95 ALA A N 1
ATOM 719 C CA . ALA A 1 95 ? 16.182 11.642 -6.622 1.00 88.81 95 ALA A CA 1
ATOM 720 C C . ALA A 1 95 ? 17.097 10.462 -6.243 1.00 88.81 95 ALA A C 1
ATOM 722 O O . ALA A 1 95 ? 18.328 10.587 -6.266 1.00 88.81 95 ALA A O 1
ATOM 723 N N . ILE A 1 96 ? 16.514 9.302 -5.921 1.00 88.19 96 ILE A N 1
ATOM 724 C CA . ILE A 1 96 ? 17.263 8.079 -5.613 1.00 88.19 96 ILE A CA 1
ATOM 725 C C . ILE A 1 96 ? 18.100 7.644 -6.824 1.00 88.19 96 ILE A C 1
ATOM 727 O O . ILE A 1 96 ? 19.307 7.418 -6.677 1.00 88.19 96 ILE A O 1
ATOM 731 N N . PHE A 1 97 ? 17.500 7.560 -8.016 1.00 85.81 97 PHE A N 1
ATOM 732 C CA . PHE A 1 97 ? 18.197 7.111 -9.226 1.00 85.81 97 PHE A CA 1
ATOM 733 C C . PHE A 1 97 ? 19.224 8.128 -9.732 1.00 85.81 97 PHE A C 1
ATOM 735 O O . PHE A 1 97 ? 20.332 7.730 -10.100 1.00 85.81 97 PHE A O 1
ATOM 742 N N . ALA A 1 98 ? 18.935 9.430 -9.652 1.00 84.31 98 ALA A N 1
ATOM 743 C CA . ALA A 1 98 ? 19.907 10.481 -9.953 1.00 84.31 98 ALA A CA 1
ATOM 744 C C . ALA A 1 98 ? 21.145 10.386 -9.042 1.00 84.31 98 ALA A C 1
ATOM 746 O O . ALA A 1 98 ? 22.284 10.455 -9.511 1.00 84.31 98 ALA A O 1
ATOM 747 N N . GLY A 1 99 ? 20.942 10.141 -7.742 1.00 81.38 99 GLY A N 1
ATOM 748 C CA . GLY A 1 99 ? 22.036 9.937 -6.792 1.00 81.38 99 GLY A CA 1
ATOM 749 C C . GLY A 1 99 ? 22.877 8.689 -7.087 1.00 81.38 99 GLY A C 1
ATOM 750 O O . GLY A 1 99 ? 24.097 8.711 -6.910 1.00 81.38 99 GLY A O 1
ATOM 751 N N . VAL A 1 100 ? 22.254 7.598 -7.548 1.00 78.81 100 VAL A N 1
ATOM 752 C CA . VAL A 1 100 ? 22.967 6.380 -7.975 1.00 78.81 100 VAL A CA 1
ATOM 753 C C . VAL A 1 100 ? 23.818 6.653 -9.217 1.00 78.81 100 VAL A C 1
ATOM 755 O O . VAL A 1 100 ? 24.996 6.293 -9.223 1.00 78.81 100 VAL A O 1
ATOM 758 N N . ALA A 1 101 ? 23.268 7.338 -10.224 1.00 75.00 101 ALA A N 1
ATOM 759 C CA . ALA A 1 101 ? 23.991 7.696 -11.444 1.00 75.00 101 ALA A CA 1
ATOM 760 C C . ALA A 1 101 ? 25.211 8.590 -11.154 1.00 75.00 101 ALA A C 1
ATOM 762 O O . ALA A 1 101 ? 26.310 8.315 -11.638 1.00 75.00 101 ALA A O 1
ATOM 763 N N . ALA A 1 102 ? 25.051 9.602 -10.292 1.00 75.75 102 ALA A N 1
ATOM 764 C CA . ALA A 1 102 ? 26.140 10.495 -9.894 1.00 75.75 102 ALA A CA 1
ATOM 765 C C . ALA A 1 102 ? 27.293 9.751 -9.190 1.00 75.75 102 ALA A C 1
ATOM 767 O O . ALA A 1 102 ? 28.465 10.015 -9.462 1.00 75.75 102 ALA A O 1
ATOM 768 N N . ARG A 1 103 ? 26.982 8.776 -8.321 1.00 76.44 103 ARG A N 1
ATOM 769 C CA . ARG A 1 103 ? 27.999 7.938 -7.657 1.00 76.44 103 ARG A CA 1
ATOM 770 C C . ARG A 1 103 ? 28.688 6.968 -8.619 1.00 76.44 103 ARG A C 1
ATOM 772 O O . ARG A 1 103 ? 29.892 6.759 -8.493 1.00 76.44 103 ARG A O 1
ATOM 779 N N . GLY A 1 104 ? 27.956 6.406 -9.583 1.00 64.94 104 GLY A N 1
ATOM 780 C CA . GLY A 1 104 ? 28.526 5.545 -10.627 1.00 64.94 104 GLY A CA 1
ATOM 781 C C . GLY A 1 104 ? 29.517 6.286 -11.532 1.00 64.94 104 GLY A C 1
ATOM 782 O O . GLY A 1 104 ? 30.579 5.753 -11.857 1.00 64.94 104 GLY A O 1
ATOM 783 N N . ALA A 1 105 ? 29.219 7.546 -11.867 1.00 62.31 105 ALA A N 1
ATOM 784 C CA . ALA A 1 105 ? 30.127 8.410 -12.618 1.00 62.31 105 ALA A CA 1
ATOM 785 C C . ALA A 1 105 ? 31.387 8.781 -11.810 1.00 62.31 105 ALA A C 1
ATOM 787 O O . ALA A 1 105 ? 32.490 8.743 -12.347 1.00 62.31 105 ALA A O 1
ATOM 788 N N . ALA A 1 106 ? 31.250 9.072 -10.510 1.00 60.66 106 ALA A N 1
ATOM 789 C CA . ALA A 1 106 ? 32.378 9.422 -9.639 1.00 60.66 106 ALA A CA 1
ATOM 790 C C . ALA A 1 106 ? 33.310 8.237 -9.304 1.00 60.66 106 ALA A C 1
ATOM 792 O O . ALA A 1 106 ? 34.491 8.447 -9.044 1.00 60.66 106 ALA A O 1
ATOM 793 N N . GLY A 1 107 ? 32.802 6.998 -9.316 1.00 50.00 107 GLY A N 1
ATOM 794 C CA . GLY A 1 107 ? 33.610 5.778 -9.162 1.00 50.00 107 GLY A CA 1
ATOM 795 C C . GLY A 1 107 ? 34.340 5.341 -10.439 1.00 50.00 107 GLY A C 1
ATOM 796 O O . GLY A 1 107 ? 35.184 4.450 -10.387 1.00 50.00 107 GLY A O 1
ATOM 797 N N . SER A 1 108 ? 34.033 5.977 -11.572 1.00 47.59 108 SER A N 1
ATOM 798 C CA . SER A 1 108 ? 34.635 5.718 -12.880 1.00 47.59 108 SER A CA 1
ATOM 799 C C . SER A 1 108 ? 35.664 6.801 -13.212 1.00 47.59 108 SER A C 1
ATOM 801 O O . SER A 1 108 ? 35.527 7.502 -14.208 1.00 47.59 108 SER A O 1
ATOM 803 N N . THR A 1 109 ? 36.686 6.994 -12.374 1.00 38.84 109 THR A N 1
ATOM 804 C CA . THR A 1 109 ? 37.800 7.892 -12.719 1.00 38.84 109 THR A CA 1
ATOM 805 C C . THR A 1 109 ? 38.649 7.229 -13.811 1.00 38.84 109 THR A C 1
ATOM 807 O O . THR A 1 109 ? 39.243 6.180 -13.544 1.00 38.84 109 THR A O 1
ATOM 810 N N . PRO A 1 110 ? 38.763 7.788 -15.031 1.00 44.94 110 PRO A N 1
ATOM 811 C CA . PRO A 1 110 ? 39.696 7.274 -16.023 1.00 44.94 110 PRO A CA 1
ATOM 812 C C . PRO A 1 110 ? 41.124 7.536 -15.538 1.00 44.94 110 PRO A C 1
ATOM 814 O O . PRO A 1 110 ? 41.479 8.661 -15.182 1.00 44.94 110 PRO A O 1
ATOM 817 N N . GLY A 1 111 ? 41.940 6.484 -15.508 1.00 39.06 111 GLY A N 1
ATOM 818 C CA . GLY A 1 111 ? 43.358 6.575 -15.187 1.00 39.06 111 GLY A CA 1
ATOM 819 C C . GLY A 1 111 ? 44.102 7.534 -16.123 1.00 39.06 111 GLY A C 1
ATOM 820 O O . GLY A 1 111 ? 43.923 7.500 -17.335 1.00 39.06 111 GLY A O 1
ATOM 821 N N . ALA A 1 112 ? 44.925 8.380 -15.503 1.00 41.66 112 ALA A N 1
ATOM 822 C CA . ALA A 1 112 ? 46.073 9.123 -16.018 1.00 41.66 112 ALA A CA 1
ATOM 823 C C . ALA A 1 112 ? 46.252 9.240 -17.548 1.00 41.66 112 ALA A C 1
ATOM 825 O O . ALA A 1 112 ? 46.628 8.293 -18.232 1.00 41.66 112 ALA A O 1
ATOM 826 N N . THR A 1 113 ? 46.218 10.476 -18.051 1.00 34.91 113 THR A N 1
ATOM 827 C CA . THR A 1 113 ? 47.125 10.887 -19.131 1.00 34.91 113 THR A CA 1
ATOM 828 C C . THR A 1 113 ? 47.921 12.092 -18.651 1.00 34.91 113 THR A C 1
ATOM 830 O O . THR A 1 113 ? 47.383 13.174 -18.433 1.00 34.91 113 THR A O 1
ATOM 833 N N . GLN A 1 114 ? 49.217 11.865 -18.439 1.00 40.00 114 GLN A N 1
ATOM 834 C CA . GLN A 1 114 ? 50.210 12.919 -18.294 1.00 40.00 114 GLN A CA 1
ATOM 835 C C . GLN A 1 114 ? 50.380 13.627 -19.642 1.00 40.00 114 GLN A C 1
ATOM 837 O O . GLN A 1 114 ? 50.622 12.961 -20.645 1.00 40.00 114 GLN A O 1
ATOM 842 N N . ALA A 1 115 ? 50.353 14.959 -19.653 1.00 34.62 115 ALA A N 1
ATOM 843 C CA . ALA A 1 115 ? 51.096 15.749 -20.628 1.00 34.62 115 ALA A CA 1
ATOM 844 C C . ALA A 1 115 ? 51.409 17.137 -20.052 1.00 34.62 115 ALA A C 1
ATOM 846 O O . ALA A 1 115 ? 50.537 17.944 -19.749 1.00 34.62 115 ALA A O 1
ATOM 847 N N . SER A 1 116 ? 52.708 17.333 -19.875 1.00 34.12 116 SER A N 1
ATOM 848 C CA . SER A 1 116 ? 53.449 18.510 -19.446 1.00 34.12 116 SER A CA 1
ATOM 849 C C . SER A 1 116 ? 53.151 19.803 -20.225 1.00 34.12 116 SER A C 1
ATOM 851 O O . SER A 1 116 ? 53.130 19.789 -21.451 1.00 34.12 116 SER A O 1
ATOM 853 N N . GLY A 1 117 ? 53.135 20.929 -19.498 1.00 31.23 117 GLY A N 1
ATOM 854 C CA . GLY A 1 117 ? 53.877 22.138 -19.885 1.00 31.23 117 GLY A CA 1
ATOM 855 C C . GLY A 1 117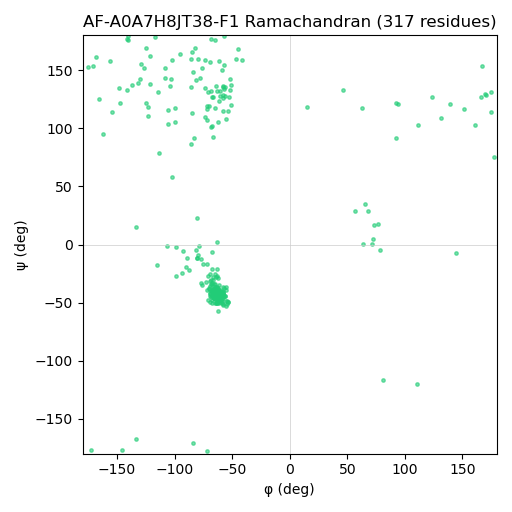 ? 53.075 23.367 -20.326 1.00 31.23 117 GLY A C 1
ATOM 856 O O . GLY A 1 117 ? 52.691 23.455 -21.484 1.00 31.23 117 GLY A O 1
ATOM 857 N N . ALA A 1 118 ? 52.944 24.362 -19.437 1.00 30.16 118 ALA A N 1
ATOM 858 C CA . ALA A 1 118 ? 53.424 25.744 -19.642 1.00 30.16 118 ALA A CA 1
ATOM 859 C C . ALA A 1 118 ? 52.907 26.695 -18.540 1.00 30.16 118 ALA A C 1
ATOM 861 O O . ALA A 1 118 ? 51.713 26.778 -18.271 1.00 30.16 118 ALA A O 1
ATOM 862 N N . VAL A 1 119 ? 53.839 27.433 -17.934 1.00 39.81 119 VAL A N 1
ATOM 863 C CA . VAL A 1 119 ? 53.651 28.579 -17.018 1.00 39.81 119 VAL A CA 1
ATOM 864 C C . VAL A 1 119 ? 53.949 29.859 -17.826 1.00 39.81 119 VAL A C 1
ATOM 866 O O . VAL A 1 119 ? 54.824 29.798 -18.694 1.00 39.81 119 VAL A O 1
ATOM 869 N N . PRO A 1 120 ? 53.218 30.980 -17.635 1.00 43.38 120 PRO A N 1
ATOM 870 C CA . PRO A 1 120 ? 53.681 32.102 -16.778 1.00 43.38 120 PRO A CA 1
ATOM 871 C C . PRO A 1 120 ? 52.548 32.663 -15.869 1.00 43.38 120 PRO A C 1
ATOM 873 O O . PRO A 1 120 ? 51.385 32.625 -16.248 1.00 43.38 120 PRO A O 1
ATOM 876 N N . ALA A 1 121 ? 52.747 32.983 -14.575 1.00 34.53 121 ALA A N 1
ATOM 877 C CA . ALA A 1 121 ? 53.334 34.203 -13.962 1.00 34.53 121 ALA A CA 1
ATOM 878 C C . ALA A 1 121 ? 52.788 35.526 -14.556 1.00 34.53 121 ALA A C 1
ATOM 880 O O . ALA A 1 121 ? 52.809 35.676 -15.766 1.00 34.53 121 ALA A O 1
ATOM 881 N N . SER A 1 122 ? 52.365 36.584 -13.852 1.00 36.81 122 SER A N 1
ATOM 882 C CA . SER A 1 122 ? 52.189 36.982 -12.443 1.00 36.81 122 SER A CA 1
ATOM 883 C C . SER A 1 122 ? 51.415 38.326 -12.473 1.00 36.81 122 SER A C 1
ATOM 885 O O . SER A 1 122 ? 51.555 39.066 -13.447 1.00 36.81 122 SER A O 1
ATOM 887 N N . GLY A 1 123 ? 50.647 38.691 -11.439 1.00 29.78 123 GLY A N 1
ATOM 888 C CA . GLY A 1 123 ? 50.051 40.034 -11.326 1.00 29.78 123 GLY A CA 1
ATOM 889 C C . GLY A 1 123 ? 49.110 40.195 -10.129 1.00 29.78 123 GLY A C 1
ATOM 890 O O . GLY A 1 123 ? 48.078 39.543 -10.061 1.00 29.78 123 GLY A O 1
ATOM 891 N N . ALA A 1 124 ? 49.503 41.040 -9.180 1.00 31.72 124 ALA A N 1
ATOM 892 C CA . ALA A 1 124 ? 48.981 41.160 -7.821 1.00 31.72 124 ALA A CA 1
ATOM 893 C C . ALA A 1 124 ? 47.619 41.882 -7.663 1.00 31.72 124 ALA A C 1
ATOM 895 O O . ALA A 1 124 ? 47.272 42.785 -8.419 1.00 31.72 124 ALA A O 1
ATOM 896 N N . THR A 1 125 ? 46.901 41.489 -6.605 1.00 34.50 125 THR A N 1
ATOM 897 C CA . THR A 1 125 ? 45.754 42.122 -5.905 1.00 34.50 125 THR A CA 1
ATOM 898 C C . THR A 1 125 ? 46.206 43.364 -5.079 1.00 34.50 125 THR A C 1
ATOM 900 O O . THR A 1 125 ? 47.414 43.604 -5.054 1.00 34.50 125 THR A O 1
ATOM 903 N N . PRO A 1 126 ? 45.362 44.107 -4.299 1.00 55.03 126 PRO A N 1
ATOM 904 C CA . PRO A 1 126 ? 43.939 43.906 -3.947 1.00 55.03 126 PRO A CA 1
ATOM 905 C C . PRO A 1 126 ? 43.037 45.170 -3.893 1.00 55.03 126 PRO A C 1
ATOM 907 O O . PRO A 1 126 ? 43.505 46.298 -3.978 1.00 55.03 126 PRO A O 1
ATOM 910 N N . ALA A 1 127 ? 41.733 44.938 -3.658 1.00 30.41 127 ALA A N 1
ATOM 911 C CA . ALA A 1 127 ? 40.920 45.513 -2.562 1.00 30.41 127 ALA A CA 1
ATOM 912 C C . ALA A 1 127 ? 39.500 45.922 -2.991 1.00 30.41 127 ALA A C 1
ATOM 914 O O . ALA A 1 127 ? 39.329 46.815 -3.816 1.00 30.41 127 ALA A O 1
ATOM 915 N N . SER A 1 128 ? 38.487 45.333 -2.344 1.00 30.19 128 SER A N 1
ATOM 916 C CA . SER A 1 128 ? 37.439 46.047 -1.585 1.00 30.19 128 SER A CA 1
ATOM 917 C C . SER A 1 128 ? 36.305 45.094 -1.188 1.00 30.19 128 SER A C 1
ATOM 919 O O . SER A 1 128 ? 35.747 44.381 -2.016 1.00 30.19 128 SER A O 1
ATOM 921 N N . ALA A 1 129 ? 35.964 45.123 0.096 1.00 33.41 129 ALA A N 1
ATOM 922 C CA . ALA A 1 129 ? 34.652 44.788 0.656 1.00 33.41 129 ALA A CA 1
ATOM 923 C C . ALA A 1 129 ? 34.113 46.086 1.313 1.00 33.41 129 ALA A C 1
ATOM 925 O O . ALA A 1 129 ? 34.882 47.054 1.359 1.00 33.41 129 ALA A O 1
ATOM 926 N N . PRO A 1 130 ? 32.905 46.155 1.913 1.00 55.06 130 PRO A N 1
ATOM 927 C CA . PRO A 1 130 ? 31.831 45.156 2.051 1.00 55.06 130 PRO A CA 1
ATOM 928 C C . PRO A 1 130 ? 30.430 45.747 1.719 1.00 55.06 130 PRO A C 1
ATOM 930 O O . PRO A 1 130 ? 30.351 46.849 1.186 1.00 55.06 130 PRO A O 1
ATOM 933 N N . VAL A 1 131 ? 29.332 45.035 2.043 1.00 33.19 131 VAL A N 1
ATOM 934 C CA . VAL A 1 131 ? 28.171 45.518 2.853 1.00 33.19 131 VAL A CA 1
ATOM 935 C C . VAL A 1 131 ? 26.962 44.558 2.737 1.00 33.19 131 VAL A C 1
ATOM 937 O O . VAL A 1 131 ? 26.498 44.251 1.643 1.00 33.19 131 VAL A O 1
ATOM 940 N N . SER A 1 132 ? 26.439 44.130 3.897 1.00 39.81 132 SER A N 1
ATOM 941 C CA . SER A 1 132 ? 25.098 43.539 4.114 1.00 39.81 132 SER A CA 1
ATOM 942 C C . SER A 1 132 ? 24.034 44.626 4.339 1.00 39.81 132 SER A C 1
ATOM 944 O O . SER A 1 132 ? 24.373 45.710 4.810 1.00 39.81 132 SER A O 1
ATOM 946 N N . PRO A 1 133 ? 22.736 44.325 4.146 1.00 43.03 133 PRO A N 1
ATOM 947 C CA . PRO A 1 133 ? 21.792 44.416 5.281 1.00 43.03 133 PRO A CA 1
ATOM 948 C C . PRO A 1 133 ? 20.749 43.267 5.270 1.00 43.03 133 PRO A C 1
ATOM 950 O O . PRO A 1 133 ? 20.316 42.826 4.215 1.00 43.03 133 PRO A O 1
ATOM 953 N N . ALA A 1 134 ? 20.494 42.578 6.388 1.00 32.59 134 ALA A N 1
ATOM 954 C CA . ALA A 1 134 ? 19.604 42.902 7.520 1.00 32.59 134 ALA A CA 1
ATOM 955 C C . ALA A 1 134 ? 18.172 42.333 7.375 1.00 32.59 134 ALA A C 1
ATOM 957 O O . ALA A 1 134 ? 17.433 42.677 6.458 1.00 32.59 134 ALA A O 1
ATOM 958 N N . SER A 1 135 ? 17.775 41.514 8.355 1.00 35.28 135 SER A N 1
ATOM 959 C CA . SER A 1 135 ? 16.388 41.156 8.684 1.00 35.28 135 SER A CA 1
ATOM 960 C C . SER A 1 135 ? 15.989 41.832 10.004 1.00 35.28 135 SER A C 1
ATOM 962 O O . SER A 1 135 ? 16.812 41.863 10.920 1.00 35.28 135 SER A O 1
ATOM 964 N N . PRO A 1 136 ? 14.739 42.296 10.165 1.00 41.31 136 PRO A N 1
ATOM 965 C CA . PRO A 1 136 ? 14.087 42.449 11.467 1.00 41.31 136 PRO A CA 1
ATOM 966 C C . PRO A 1 136 ? 12.993 41.368 11.612 1.00 41.31 136 PRO A C 1
ATOM 968 O O . PRO A 1 136 ? 12.433 40.919 10.620 1.00 41.31 136 PRO A O 1
ATOM 971 N N . GLY A 1 137 ? 12.589 40.868 12.772 1.00 30.12 137 GLY A N 1
ATOM 972 C CA . GLY A 1 137 ? 12.875 41.155 14.170 1.00 30.12 137 GLY A CA 1
ATOM 973 C C . GLY A 1 137 ? 11.810 40.417 14.999 1.00 30.12 137 GLY A C 1
ATOM 974 O O . GLY A 1 137 ? 10.715 40.165 14.501 1.00 30.12 137 GLY A O 1
ATOM 975 N N . SER A 1 138 ? 12.112 40.052 16.243 1.00 32.16 138 SER A N 1
ATOM 976 C CA . SER A 1 138 ? 11.124 39.919 17.327 1.00 32.16 138 SER A CA 1
ATOM 977 C C . SER A 1 138 ? 11.861 39.845 18.659 1.00 32.16 138 SER A C 1
ATOM 979 O O . SER A 1 138 ? 12.791 39.063 18.842 1.00 32.16 138 SER A O 1
ATOM 981 N N . THR A 1 139 ? 11.470 40.751 19.542 1.00 33.22 139 THR A N 1
ATOM 982 C CA . THR A 1 139 ? 12.029 41.040 20.862 1.00 33.22 139 THR A CA 1
ATOM 983 C C . THR A 1 139 ? 11.582 40.053 21.947 1.00 33.22 139 THR A C 1
ATOM 985 O O . THR A 1 139 ? 10.524 39.440 21.806 1.00 33.22 139 THR A O 1
ATOM 988 N N . PRO A 1 140 ? 12.329 39.964 23.065 1.00 41.28 140 PRO A N 1
ATOM 989 C CA . PRO A 1 140 ? 12.035 39.089 24.195 1.00 41.28 140 PRO A CA 1
ATOM 990 C C . PRO A 1 140 ? 11.257 39.805 25.316 1.00 41.28 140 PRO A C 1
ATOM 992 O O . PRO A 1 140 ? 11.256 41.034 25.420 1.00 41.28 140 PRO A O 1
ATOM 995 N N . HIS A 1 141 ? 10.662 39.021 26.214 1.00 32.44 141 HIS A N 1
ATOM 996 C CA . HIS A 1 141 ? 10.308 39.464 27.560 1.00 32.44 141 HIS A CA 1
ATOM 997 C C . HIS A 1 141 ? 10.941 38.513 28.577 1.00 32.44 141 HIS A C 1
ATOM 999 O O . HIS A 1 141 ? 10.682 37.312 28.557 1.00 32.44 141 HIS A O 1
ATOM 1005 N N . SER A 1 142 ? 11.764 39.084 29.453 1.00 35.59 142 SER A N 1
ATOM 1006 C CA . SER A 1 142 ? 12.262 38.475 30.683 1.00 35.59 142 SER A CA 1
ATOM 1007 C C . SER A 1 142 ? 11.838 39.365 31.837 1.00 35.59 142 SER A C 1
ATOM 1009 O O . SER A 1 142 ? 12.059 40.570 31.754 1.00 35.59 142 SER A O 1
ATOM 1011 N N . THR A 1 143 ? 11.390 38.770 32.940 1.00 30.70 143 THR A N 1
ATOM 1012 C CA . THR A 1 143 ? 11.756 39.235 34.284 1.00 30.70 143 THR A CA 1
ATOM 1013 C C . THR A 1 143 ? 11.822 38.052 35.251 1.00 30.70 143 THR A C 1
ATOM 1015 O O . THR A 1 143 ? 10.851 37.323 35.430 1.00 30.70 143 THR A O 1
ATOM 1018 N N . SER A 1 144 ? 13.014 37.920 35.837 1.00 30.28 144 SER A N 1
ATOM 1019 C CA . SER A 1 144 ? 13.399 37.317 37.126 1.00 30.28 144 SER A CA 1
ATOM 1020 C C . SER A 1 144 ? 12.460 37.790 38.270 1.00 30.28 144 SER A C 1
ATOM 1022 O O . SER A 1 144 ? 11.797 38.811 38.102 1.00 30.28 144 SER A O 1
ATOM 1024 N N . THR A 1 145 ? 12.304 37.145 39.436 1.00 31.67 145 THR A N 1
ATOM 1025 C CA . THR A 1 145 ? 13.336 36.803 40.438 1.00 31.67 145 THR A CA 1
ATOM 1026 C C . THR A 1 145 ? 12.734 35.960 41.580 1.00 31.67 145 THR A C 1
ATOM 1028 O O . THR A 1 145 ? 11.567 36.144 41.917 1.00 31.67 145 THR A O 1
ATOM 1031 N N . ASP A 1 146 ? 13.593 35.144 42.200 1.00 28.89 146 ASP A N 1
ATOM 1032 C CA . ASP A 1 146 ? 13.842 35.013 43.655 1.00 28.89 146 ASP A CA 1
ATOM 1033 C C . ASP A 1 146 ? 13.675 33.628 44.323 1.00 28.89 146 ASP A C 1
ATOM 1035 O O . ASP A 1 146 ? 12.657 32.950 44.209 1.00 28.89 146 ASP A O 1
ATOM 1039 N N . GLU A 1 147 ? 14.754 33.254 45.016 1.00 33.09 147 GLU A N 1
ATOM 1040 C CA . GLU A 1 147 ? 15.039 32.078 45.867 1.00 33.09 147 GLU A CA 1
ATOM 1041 C C . GLU A 1 147 ? 14.512 32.318 47.324 1.00 33.09 147 GLU A C 1
ATOM 1043 O O . GLU A 1 147 ? 13.847 33.341 47.505 1.00 33.09 147 GLU A O 1
ATOM 1048 N N . PRO A 1 148 ? 14.770 31.511 48.404 1.00 45.66 148 PRO A N 1
ATOM 1049 C CA . PRO A 1 148 ? 15.777 30.447 48.606 1.00 45.66 148 PRO A CA 1
ATOM 1050 C C . PRO A 1 148 ? 15.344 29.166 49.386 1.00 45.66 148 PRO A C 1
ATOM 1052 O O . PRO A 1 148 ? 14.229 29.009 49.882 1.00 45.66 148 PRO A O 1
ATOM 1055 N N . ALA A 1 149 ? 16.340 28.276 49.487 1.00 34.34 149 ALA A N 1
ATOM 1056 C CA . ALA A 1 149 ? 16.520 26.984 50.167 1.00 34.34 149 ALA A CA 1
ATOM 1057 C C . ALA A 1 149 ? 15.985 26.768 51.604 1.00 34.34 149 ALA A C 1
ATOM 1059 O O . ALA A 1 149 ? 15.917 27.707 52.398 1.00 34.34 149 ALA A O 1
ATOM 1060 N N . ARG A 1 150 ? 15.800 25.478 51.971 1.00 36.38 150 ARG A N 1
ATOM 1061 C CA . ARG A 1 150 ? 16.089 24.912 53.312 1.00 36.38 150 ARG A CA 1
ATOM 1062 C C . ARG A 1 150 ? 16.529 23.438 53.268 1.00 36.38 150 ARG A C 1
ATOM 1064 O O . ARG A 1 150 ? 15.899 22.620 52.604 1.00 36.38 150 ARG A O 1
ATOM 1071 N N . ASP A 1 151 ? 17.589 23.175 54.031 1.00 31.12 151 ASP A N 1
ATOM 1072 C CA . ASP A 1 151 ? 18.179 21.896 54.450 1.00 31.12 151 ASP A CA 1
ATOM 1073 C C . ASP A 1 151 ? 17.214 20.961 55.202 1.00 31.12 151 ASP A C 1
ATOM 1075 O O . ASP A 1 151 ? 16.314 21.447 55.893 1.00 31.12 151 ASP A O 1
ATOM 1079 N N . ALA A 1 152 ? 17.476 19.644 55.158 1.00 33.25 152 ALA A N 1
ATOM 1080 C CA . ALA A 1 152 ? 17.801 18.830 56.347 1.00 33.25 152 ALA A CA 1
ATOM 1081 C C . ALA A 1 152 ? 17.937 17.316 56.035 1.00 33.25 152 ALA A C 1
ATOM 1083 O O . ALA A 1 152 ? 17.042 16.716 55.447 1.00 33.25 152 ALA A O 1
ATOM 1084 N N . ASP A 1 153 ? 19.046 16.756 56.529 1.00 31.73 153 ASP A N 1
ATOM 1085 C CA . ASP A 1 153 ? 19.250 15.438 57.165 1.00 31.73 153 ASP A CA 1
ATOM 1086 C C . ASP A 1 153 ? 19.027 14.089 56.433 1.00 31.73 153 ASP A C 1
ATOM 1088 O O . ASP A 1 153 ? 17.922 13.666 56.098 1.00 31.73 153 ASP A O 1
ATOM 1092 N N . GLU A 1 154 ? 20.154 13.367 56.335 1.00 32.97 154 GLU A N 1
ATOM 1093 C CA . GLU A 1 154 ? 20.381 11.903 56.348 1.00 32.97 154 GLU A CA 1
ATOM 1094 C C . GLU A 1 154 ? 19.832 11.223 57.648 1.00 32.97 154 GLU A C 1
ATOM 1096 O O . GLU A 1 154 ? 19.356 11.961 58.512 1.00 32.97 154 GLU A O 1
ATOM 1101 N N . PRO A 1 155 ? 19.913 9.880 57.902 1.00 44.06 155 PRO A N 1
ATOM 1102 C CA . PRO A 1 155 ? 20.853 8.880 57.358 1.00 44.06 155 PRO A CA 1
ATOM 1103 C C . PRO A 1 155 ? 20.294 7.467 57.032 1.00 44.06 155 PRO A C 1
ATOM 1105 O O . PRO A 1 155 ? 19.141 7.116 57.283 1.00 44.06 155 PRO A O 1
ATOM 1108 N N . ALA A 1 156 ? 21.194 6.643 56.481 1.00 41.09 156 ALA A N 1
ATOM 1109 C CA . ALA A 1 156 ? 21.129 5.185 56.325 1.00 41.09 156 ALA A CA 1
ATOM 1110 C C . ALA A 1 156 ? 21.221 4.397 57.657 1.00 41.09 156 ALA A C 1
ATOM 1112 O O . ALA A 1 156 ? 21.490 4.977 58.711 1.00 41.09 156 ALA A O 1
ATOM 1113 N N . PRO A 1 157 ? 21.106 3.053 57.597 1.00 49.31 157 PRO A N 1
ATOM 1114 C CA . PRO A 1 157 ? 21.967 2.216 58.435 1.00 49.31 157 PRO A CA 1
ATOM 1115 C C . PRO A 1 157 ? 22.664 1.037 57.713 1.00 49.31 157 PRO A C 1
ATOM 1117 O O . PRO A 1 157 ? 22.072 0.317 56.908 1.00 49.31 157 PRO A O 1
ATOM 1120 N N . ASP A 1 158 ? 23.932 0.872 58.108 1.00 34.16 158 ASP A N 1
ATOM 1121 C CA . ASP A 1 158 ? 24.801 -0.320 58.226 1.00 34.16 158 ASP A CA 1
ATOM 1122 C C . ASP A 1 158 ? 24.105 -1.546 58.883 1.00 34.16 158 ASP A C 1
ATOM 1124 O O . ASP A 1 158 ? 23.070 -1.381 59.522 1.00 34.16 158 ASP A O 1
ATOM 1128 N N . ALA A 1 159 ? 24.578 -2.802 58.919 1.00 34.56 159 ALA A N 1
ATOM 1129 C CA . ALA A 1 159 ? 25.698 -3.582 58.376 1.00 34.56 159 ALA A CA 1
ATOM 1130 C C . ALA A 1 159 ? 25.443 -5.081 58.739 1.00 34.56 159 ALA A C 1
ATOM 1132 O O . ALA A 1 159 ? 24.455 -5.415 59.392 1.00 34.56 159 ALA A O 1
ATOM 1133 N N . ASP A 1 160 ? 26.409 -5.934 58.380 1.00 31.70 160 ASP A N 1
ATOM 1134 C CA . ASP A 1 160 ? 26.756 -7.260 58.929 1.00 31.70 160 ASP A CA 1
ATOM 1135 C C . ASP A 1 160 ? 26.199 -8.556 58.309 1.00 31.70 160 ASP A C 1
ATOM 1137 O O . ASP A 1 160 ? 25.011 -8.863 58.305 1.00 31.70 160 ASP A O 1
ATOM 1141 N N . GLY A 1 161 ? 27.149 -9.402 57.877 1.00 32.56 161 GLY A N 1
ATOM 1142 C CA . GLY A 1 161 ? 26.918 -10.786 57.461 1.00 32.56 161 GLY A CA 1
ATOM 1143 C C . GLY A 1 161 ? 28.176 -11.499 56.949 1.00 32.56 161 GLY A C 1
ATOM 1144 O O . GLY A 1 161 ? 28.361 -11.675 55.752 1.00 32.56 161 GLY A O 1
ATOM 1145 N N . ARG A 1 162 ? 29.050 -11.887 57.880 1.00 31.28 162 ARG A N 1
ATOM 1146 C CA . ARG A 1 162 ? 30.338 -12.596 57.728 1.00 31.28 162 ARG A CA 1
ATOM 1147 C C . ARG A 1 162 ? 30.226 -13.981 57.040 1.00 31.28 162 ARG A C 1
ATOM 1149 O O . ARG A 1 162 ? 29.233 -14.678 57.213 1.00 31.28 162 ARG A O 1
ATOM 1156 N N . ALA A 1 163 ? 31.295 -14.382 56.338 1.00 33.66 163 ALA A N 1
ATOM 1157 C CA . ALA A 1 163 ? 31.523 -15.676 55.658 1.00 33.66 163 ALA A CA 1
ATOM 1158 C C . ALA A 1 163 ? 31.604 -16.906 56.607 1.00 33.66 163 ALA A C 1
ATOM 1160 O O . ALA A 1 163 ? 31.609 -16.727 57.829 1.00 33.66 163 ALA A O 1
ATOM 1161 N N . PRO A 1 164 ? 31.734 -18.150 56.077 1.00 46.34 164 PRO A N 1
ATOM 1162 C CA . PRO A 1 164 ? 33.092 -18.688 55.886 1.00 46.34 164 PRO A CA 1
ATOM 1163 C C . PRO A 1 164 ? 33.313 -19.607 54.655 1.00 46.34 164 PRO A C 1
ATOM 1165 O O . PRO A 1 164 ? 32.455 -19.799 53.800 1.00 46.34 164 PRO A O 1
ATOM 1168 N N . GLU A 1 165 ? 34.550 -20.096 54.602 1.00 35.75 165 GLU A N 1
ATOM 1169 C CA . GLU A 1 165 ? 35.394 -20.592 53.513 1.00 35.75 165 GLU A CA 1
ATOM 1170 C C . GLU A 1 165 ? 35.191 -22.048 53.036 1.00 35.75 165 GLU A C 1
ATOM 1172 O O . GLU A 1 165 ? 34.614 -22.890 53.719 1.00 35.75 165 GLU A O 1
ATOM 1177 N N . GLY A 1 166 ? 35.835 -22.348 51.899 1.00 31.67 166 GLY A N 1
ATOM 1178 C CA . GLY A 1 166 ? 36.266 -23.677 51.437 1.00 31.67 166 GLY A CA 1
ATOM 1179 C C . GLY A 1 166 ? 36.282 -23.701 49.903 1.00 31.67 166 GLY A C 1
ATOM 1180 O O . GLY A 1 166 ? 35.252 -23.479 49.289 1.00 31.67 166 GLY A O 1
ATOM 1181 N N . GLY A 1 167 ? 37.367 -23.885 49.152 1.00 31.64 167 GLY A N 1
ATOM 1182 C CA . GLY A 1 167 ? 38.640 -24.556 49.385 1.00 31.64 167 GLY A CA 1
ATOM 1183 C C . GLY A 1 167 ? 38.871 -25.469 48.171 1.00 31.64 167 GLY A C 1
ATOM 1184 O O . GLY A 1 167 ? 38.151 -26.446 48.009 1.00 31.64 167 GLY A O 1
ATOM 1185 N N . GLY A 1 168 ? 39.829 -25.149 47.293 1.00 32.75 168 GLY A N 1
ATOM 1186 C CA . GLY A 1 168 ? 40.180 -26.020 46.162 1.00 32.75 168 GLY A CA 1
ATOM 1187 C C . GLY A 1 168 ? 40.940 -25.314 45.040 1.00 32.75 168 GLY A C 1
ATOM 1188 O O . GLY A 1 168 ? 40.353 -24.610 44.229 1.00 32.75 168 GLY A O 1
ATOM 1189 N N . ARG A 1 169 ? 42.258 -25.526 44.988 1.00 32.41 169 ARG A N 1
ATOM 1190 C CA . ARG A 1 169 ? 43.188 -25.026 43.964 1.00 32.41 169 ARG A CA 1
ATOM 1191 C C . ARG A 1 169 ? 43.749 -26.211 43.173 1.00 32.41 169 ARG A C 1
ATOM 1193 O O . ARG A 1 169 ? 44.258 -27.131 43.804 1.00 32.41 169 ARG A O 1
ATOM 1200 N N . ALA A 1 170 ? 43.734 -26.148 41.838 1.00 36.72 170 ALA A N 1
ATOM 1201 C CA . ALA A 1 170 ? 44.659 -26.837 40.914 1.00 36.72 170 ALA A CA 1
ATOM 1202 C C . ALA A 1 170 ? 44.491 -26.260 39.474 1.00 36.72 170 ALA A C 1
ATOM 1204 O O . ALA A 1 170 ? 43.504 -25.567 39.246 1.00 36.72 170 ALA A O 1
ATOM 1205 N N . PRO A 1 171 ? 45.439 -26.438 38.527 1.00 42.88 171 PRO A N 1
ATOM 1206 C CA . PRO A 1 171 ? 46.082 -25.302 37.855 1.00 42.88 171 PRO A CA 1
ATOM 1207 C C . PRO A 1 171 ? 45.941 -25.246 36.317 1.00 42.88 171 PRO A C 1
ATOM 1209 O O . PRO A 1 171 ? 45.767 -26.266 35.665 1.00 42.88 171 PRO A O 1
ATOM 1212 N N . GLY A 1 172 ? 46.191 -24.054 35.758 1.00 33.47 172 GLY A N 1
ATOM 1213 C CA . GLY A 1 172 ? 47.028 -23.885 34.561 1.00 33.47 172 GLY A CA 1
ATOM 1214 C C . GLY A 1 172 ? 46.359 -23.879 33.182 1.00 33.47 172 GLY A C 1
ATOM 1215 O O . GLY A 1 172 ? 46.338 -24.900 32.506 1.00 33.47 172 GLY A O 1
ATOM 1216 N N . SER A 1 173 ? 45.998 -22.684 32.713 1.00 36.94 173 SER A N 1
ATOM 1217 C CA . SER A 1 173 ? 46.196 -22.245 31.322 1.00 36.94 173 SER A CA 1
ATOM 1218 C C . SER A 1 173 ? 46.080 -20.717 31.293 1.00 36.94 173 SER A C 1
ATOM 1220 O O . SER A 1 173 ? 44.975 -20.177 31.286 1.00 36.94 173 SER A O 1
ATOM 1222 N N . ASP A 1 174 ? 47.226 -20.037 31.374 1.00 41.16 174 ASP A N 1
ATOM 1223 C CA . ASP A 1 174 ? 47.345 -18.592 31.158 1.00 41.16 174 ASP A CA 1
ATOM 1224 C C . ASP A 1 174 ? 47.032 -18.284 29.689 1.00 41.16 174 ASP A C 1
ATOM 1226 O O . ASP A 1 174 ? 47.903 -18.327 28.821 1.00 41.16 174 ASP A O 1
ATOM 1230 N N . GLU A 1 175 ? 45.771 -17.973 29.415 1.00 45.59 175 GLU A N 1
ATOM 1231 C CA . GLU A 1 175 ? 45.366 -17.191 28.254 1.00 45.59 175 GLU A CA 1
ATOM 1232 C C . GLU A 1 175 ? 44.596 -15.989 28.819 1.00 45.59 175 GLU A C 1
ATOM 1234 O O . GLU A 1 175 ? 43.626 -16.189 29.559 1.00 45.59 175 GLU A O 1
ATOM 1239 N N . PRO A 1 176 ? 45.055 -14.741 28.606 1.00 42.69 176 PRO A N 1
ATOM 1240 C CA . PRO A 1 176 ? 44.413 -13.590 29.219 1.00 42.69 176 PRO A CA 1
ATOM 1241 C C . PRO A 1 176 ? 42.970 -13.504 28.719 1.00 42.69 176 PRO A C 1
ATOM 1243 O O . PRO A 1 176 ? 42.721 -13.450 27.514 1.00 42.69 176 PRO A O 1
ATOM 1246 N N . ALA A 1 177 ? 42.021 -13.506 29.657 1.00 45.56 177 ALA A N 1
ATOM 1247 C CA . ALA A 1 177 ? 40.613 -13.301 29.357 1.00 45.56 177 ALA A CA 1
ATOM 1248 C C . ALA A 1 177 ? 40.450 -12.015 28.521 1.00 45.56 177 ALA A C 1
ATOM 1250 O O . ALA A 1 177 ? 41.050 -10.993 28.873 1.00 45.56 177 ALA A O 1
ATOM 1251 N N . PRO A 1 178 ? 39.678 -12.042 27.419 1.00 50.22 178 PRO A N 1
ATOM 1252 C CA . PRO A 1 178 ? 39.487 -10.863 26.591 1.00 50.22 178 PRO A CA 1
ATOM 1253 C C . PRO A 1 178 ? 38.844 -9.760 27.430 1.00 50.22 178 PRO A C 1
ATOM 1255 O O . PRO A 1 178 ? 37.833 -9.985 28.097 1.00 50.22 178 PRO A O 1
ATOM 1258 N N . ASP A 1 179 ? 39.461 -8.580 27.405 1.00 54.78 179 ASP A N 1
ATOM 1259 C CA . ASP A 1 179 ? 38.982 -7.390 28.098 1.00 54.78 179 ASP A CA 1
ATOM 1260 C C . ASP A 1 179 ? 37.521 -7.105 27.688 1.00 54.78 179 ASP A C 1
ATOM 1262 O O . ASP A 1 179 ? 37.267 -6.790 26.520 1.00 54.78 179 ASP A O 1
ATOM 1266 N N . PRO A 1 180 ? 36.544 -7.195 28.612 1.00 47.44 180 PRO A N 1
ATOM 1267 C CA . PRO A 1 180 ? 35.134 -6.963 28.302 1.00 47.44 180 PRO A CA 1
ATOM 1268 C C . PRO A 1 180 ? 34.835 -5.500 27.936 1.00 47.44 180 PRO A C 1
ATOM 1270 O O . PRO A 1 180 ? 33.715 -5.188 27.528 1.00 47.44 180 PRO A O 1
ATOM 1273 N N . SER A 1 181 ? 35.819 -4.601 28.059 1.00 45.12 181 SER A N 1
ATOM 1274 C CA . SER A 1 181 ? 35.745 -3.206 27.626 1.00 45.12 181 SER A CA 1
ATOM 1275 C C . SER A 1 181 ? 36.401 -2.931 26.260 1.00 45.12 181 SER A C 1
ATOM 1277 O O . SER A 1 181 ? 36.279 -1.821 25.729 1.00 45.12 181 SER A O 1
ATOM 1279 N N . ALA A 1 182 ? 37.004 -3.942 25.618 1.00 40.47 182 ALA A N 1
ATOM 1280 C CA . ALA A 1 182 ? 37.540 -3.820 24.266 1.00 40.47 182 ALA A CA 1
ATOM 1281 C C . ALA A 1 182 ? 36.404 -3.734 23.229 1.00 40.47 182 ALA A C 1
ATOM 1283 O O . ALA A 1 182 ? 35.727 -4.712 22.908 1.00 40.47 182 ALA A O 1
ATOM 1284 N N . ARG A 1 183 ? 36.197 -2.539 22.661 1.00 45.88 183 ARG A N 1
ATOM 1285 C CA . ARG A 1 183 ? 35.327 -2.359 21.488 1.00 45.88 183 ARG A CA 1
ATOM 1286 C C . ARG A 1 183 ? 35.834 -3.234 20.333 1.00 45.88 183 ARG A C 1
ATOM 1288 O O . ARG A 1 183 ? 37.033 -3.196 20.053 1.00 45.88 183 ARG A O 1
ATOM 1295 N N . PRO A 1 184 ? 34.953 -3.951 19.608 1.00 46.34 184 PRO A N 1
ATOM 1296 C CA . PRO A 1 184 ? 35.368 -4.691 18.425 1.00 46.34 184 PRO A CA 1
ATOM 1297 C C . PRO A 1 184 ? 36.038 -3.737 17.432 1.00 46.34 184 PRO A C 1
ATOM 1299 O O . PRO A 1 184 ? 35.558 -2.619 17.207 1.00 46.34 184 PRO A O 1
ATOM 1302 N N . ALA A 1 185 ? 37.163 -4.172 16.861 1.00 45.78 185 ALA A N 1
ATOM 1303 C CA . ALA A 1 1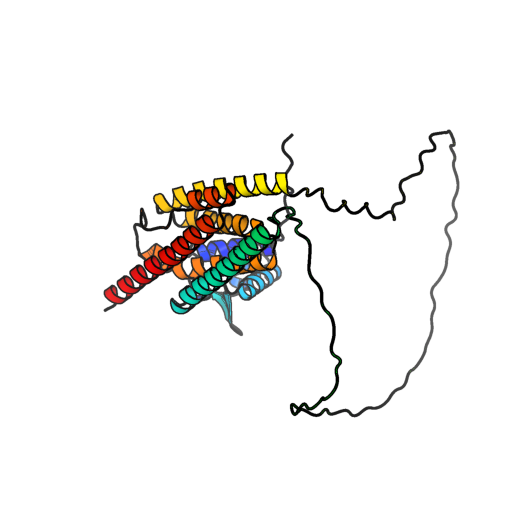85 ? 37.866 -3.424 15.830 1.00 45.78 185 ALA A CA 1
ATOM 1304 C C . ALA A 1 185 ? 36.884 -3.067 14.703 1.00 45.78 185 ALA A C 1
ATOM 1306 O O . ALA A 1 185 ? 36.186 -3.935 14.175 1.00 45.78 185 ALA A O 1
ATOM 1307 N N . ARG A 1 186 ? 36.804 -1.777 14.348 1.00 43.75 186 ARG A N 1
ATOM 1308 C CA . ARG A 1 186 ? 36.024 -1.351 13.181 1.00 43.75 186 ARG A CA 1
ATOM 1309 C C . ARG A 1 186 ? 36.608 -2.039 11.941 1.00 43.75 186 ARG A C 1
ATOM 1311 O O . ARG A 1 186 ? 37.828 -1.988 11.772 1.00 43.75 186 ARG A O 1
ATOM 1318 N N . PRO A 1 187 ? 35.780 -2.654 11.080 1.00 40.62 187 PRO A N 1
ATOM 1319 C CA . PRO A 1 187 ? 36.268 -3.206 9.827 1.00 40.62 187 PRO A CA 1
ATOM 1320 C C . PRO A 1 187 ? 36.928 -2.089 9.008 1.00 40.62 187 PRO A C 1
ATOM 1322 O O . PRO A 1 187 ? 36.432 -0.960 8.965 1.00 40.62 187 PRO A O 1
ATOM 1325 N N . GLY A 1 188 ? 38.083 -2.395 8.415 1.00 36.75 188 GLY A N 1
ATOM 1326 C CA . GLY A 1 188 ? 38.808 -1.458 7.561 1.00 36.75 188 GLY A CA 1
ATOM 1327 C C . GLY A 1 188 ? 37.980 -1.048 6.333 1.00 36.75 188 GLY A C 1
ATOM 1328 O O . GLY A 1 188 ? 37.071 -1.779 5.929 1.00 36.75 188 GLY A O 1
ATOM 1329 N N . PRO A 1 189 ? 38.281 0.108 5.716 1.00 38.00 189 PRO A N 1
ATOM 1330 C CA . PRO A 1 189 ? 37.588 0.560 4.518 1.00 38.00 189 PRO A CA 1
ATOM 1331 C C . PRO A 1 189 ? 37.946 -0.388 3.366 1.00 38.00 189 PRO A C 1
ATOM 1333 O O . PRO A 1 189 ? 39.051 -0.332 2.836 1.00 38.00 189 PRO A O 1
ATOM 1336 N N . GLY A 1 190 ? 37.040 -1.303 3.019 1.00 43.72 190 GLY A N 1
ATOM 1337 C CA . GLY A 1 190 ? 37.243 -2.234 1.903 1.00 43.72 190 GLY A CA 1
ATOM 1338 C C . GLY A 1 190 ? 36.671 -3.639 2.078 1.00 43.72 190 GLY A C 1
ATOM 1339 O O . GLY A 1 190 ? 36.661 -4.393 1.111 1.00 43.72 190 GLY A O 1
ATOM 1340 N N . GLN A 1 191 ? 36.160 -4.003 3.257 1.00 41.94 191 GLN A N 1
ATOM 1341 C CA . GLN A 1 191 ? 35.490 -5.291 3.449 1.00 41.94 191 GLN A CA 1
ATOM 1342 C C . GLN A 1 191 ? 34.009 -5.058 3.734 1.00 41.94 191 GLN A C 1
ATOM 1344 O O . GLN A 1 191 ? 33.576 -5.050 4.879 1.00 41.94 191 GLN A O 1
ATOM 1349 N N . GLU A 1 192 ? 33.245 -4.795 2.672 1.00 42.34 192 GLU A N 1
ATOM 1350 C CA . GLU A 1 192 ? 31.789 -4.648 2.718 1.00 42.34 192 GLU A CA 1
ATOM 1351 C C . GLU A 1 192 ? 31.143 -6.035 2.911 1.00 42.34 192 GLU A C 1
ATOM 1353 O O . GLU A 1 192 ? 31.112 -6.826 1.963 1.00 42.34 192 GLU A O 1
ATOM 1358 N N . PRO A 1 193 ? 30.547 -6.353 4.076 1.00 43.75 193 PRO A N 1
ATOM 1359 C CA . PRO A 1 193 ? 29.676 -7.526 4.221 1.00 43.75 193 PRO A CA 1
ATOM 1360 C C . PRO A 1 193 ? 28.400 -7.446 3.344 1.00 43.75 193 PRO A C 1
ATOM 1362 O O . PRO A 1 193 ? 27.562 -8.345 3.377 1.00 43.75 193 PRO A O 1
ATOM 1365 N N . GLY A 1 194 ? 28.242 -6.385 2.539 1.00 56.28 194 GLY A N 1
ATOM 1366 C CA . GLY A 1 194 ? 27.047 -6.057 1.765 1.00 56.28 194 GLY A CA 1
ATOM 1367 C C . GLY A 1 194 ? 26.799 -6.888 0.502 1.00 56.28 194 GLY A C 1
ATOM 1368 O O . GLY A 1 194 ? 25.672 -6.894 0.018 1.00 56.28 194 GLY A O 1
ATOM 1369 N N . GLY A 1 195 ? 27.786 -7.616 -0.032 1.00 62.78 195 GLY A N 1
ATOM 1370 C CA . GLY A 1 195 ? 27.613 -8.387 -1.276 1.00 62.78 195 GLY A CA 1
ATOM 1371 C C . GLY A 1 195 ? 26.603 -9.536 -1.151 1.00 62.78 195 GLY A C 1
ATOM 1372 O O . GLY A 1 195 ? 25.666 -9.630 -1.942 1.00 62.78 195 GLY A O 1
ATOM 1373 N N . VAL A 1 196 ? 26.753 -10.376 -0.122 1.00 67.56 196 VAL A N 1
ATOM 1374 C CA . VAL A 1 196 ? 25.863 -11.529 0.125 1.00 67.56 196 VAL A CA 1
ATOM 1375 C C . VAL A 1 196 ? 24.462 -11.062 0.524 1.00 67.56 196 VAL A C 1
ATOM 1377 O O . VAL A 1 196 ? 23.479 -11.519 -0.054 1.00 67.56 196 VAL A O 1
ATOM 1380 N N . ILE A 1 197 ? 24.373 -10.076 1.426 1.00 71.62 197 ILE A N 1
ATOM 1381 C CA . ILE A 1 197 ? 23.100 -9.476 1.857 1.00 71.62 197 ILE A CA 1
ATOM 1382 C C . ILE A 1 197 ? 22.345 -8.898 0.651 1.00 71.62 197 ILE A C 1
ATOM 1384 O O . ILE A 1 197 ? 21.144 -9.105 0.504 1.00 71.62 197 ILE A O 1
ATOM 1388 N N . ARG A 1 198 ? 23.045 -8.218 -0.265 1.00 81.31 198 ARG A N 1
ATOM 1389 C CA . ARG A 1 198 ? 22.438 -7.657 -1.478 1.00 81.31 198 ARG A CA 1
ATOM 1390 C C . ARG A 1 198 ? 21.911 -8.736 -2.425 1.00 81.31 198 ARG A C 1
ATOM 1392 O O . ARG A 1 198 ? 20.839 -8.549 -2.995 1.00 81.31 198 ARG A O 1
ATOM 1399 N N . VAL A 1 199 ? 22.621 -9.854 -2.584 1.00 84.44 199 VAL A N 1
ATOM 1400 C CA . VAL A 1 199 ? 22.155 -10.991 -3.399 1.00 84.44 199 VAL A CA 1
ATOM 1401 C C . VAL A 1 199 ? 20.895 -11.616 -2.797 1.00 84.44 199 VAL A C 1
ATOM 1403 O O . VAL A 1 199 ? 19.931 -11.866 -3.520 1.00 84.44 199 VAL A O 1
ATOM 1406 N N . GLU A 1 200 ? 20.861 -11.819 -1.479 1.00 87.06 200 GLU A N 1
ATOM 1407 C CA . GLU A 1 200 ? 19.683 -12.350 -0.784 1.00 87.06 200 GLU A CA 1
ATOM 1408 C C . GLU A 1 200 ? 18.470 -11.418 -0.905 1.00 87.06 200 GLU A C 1
ATOM 1410 O O . GLU A 1 200 ? 17.362 -11.887 -1.186 1.00 87.06 200 GLU A O 1
ATOM 1415 N N . LEU A 1 201 ? 18.682 -10.104 -0.765 1.00 87.25 201 LEU A N 1
ATOM 1416 C CA . LEU A 1 201 ? 17.644 -9.088 -0.958 1.00 87.25 201 LEU A CA 1
ATOM 1417 C C . LEU A 1 201 ? 17.118 -9.085 -2.397 1.00 87.25 201 LEU A C 1
ATOM 1419 O O . LEU A 1 201 ? 15.908 -9.119 -2.596 1.00 87.25 201 LEU A O 1
ATOM 1423 N N . LEU A 1 202 ? 17.990 -9.119 -3.409 1.00 91.81 202 LEU A N 1
ATOM 1424 C CA . LEU A 1 202 ? 17.573 -9.194 -4.816 1.00 91.81 202 LEU A CA 1
ATOM 1425 C C . LEU A 1 202 ? 16.792 -10.483 -5.116 1.00 91.81 202 LEU A C 1
ATOM 1427 O O . LEU A 1 202 ? 15.777 -10.446 -5.813 1.00 91.81 202 LEU A O 1
ATOM 1431 N N . ALA A 1 203 ? 17.202 -11.616 -4.541 1.00 92.44 203 ALA A N 1
ATOM 1432 C CA . ALA A 1 203 ? 16.452 -12.863 -4.650 1.00 92.44 203 ALA A CA 1
ATOM 1433 C C . ALA A 1 203 ? 15.076 -12.763 -3.968 1.00 92.44 203 ALA A C 1
ATOM 1435 O O . ALA A 1 203 ? 14.091 -13.295 -4.484 1.00 92.44 203 ALA A O 1
ATOM 1436 N N . ALA A 1 204 ? 14.980 -12.084 -2.821 1.00 93.38 204 ALA A N 1
ATOM 14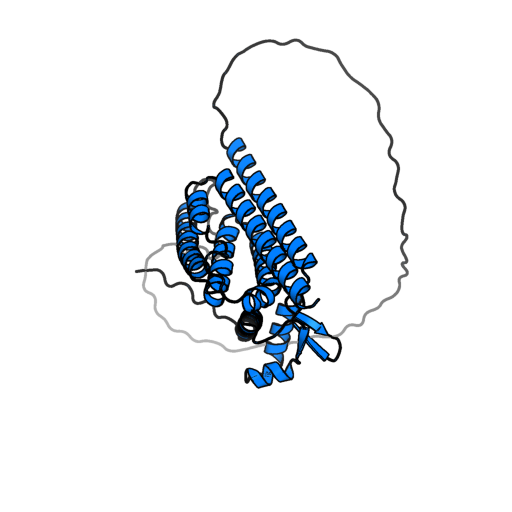37 C CA . ALA A 1 204 ? 13.707 -11.822 -2.154 1.00 93.38 204 ALA A CA 1
ATOM 1438 C C . ALA A 1 204 ? 12.800 -10.904 -2.989 1.00 93.38 204 ALA A C 1
ATOM 1440 O O . ALA A 1 204 ? 11.627 -11.237 -3.167 1.00 93.38 204 ALA A O 1
ATOM 1441 N N . VAL A 1 205 ? 13.343 -9.820 -3.556 1.00 95.56 205 VAL A N 1
ATOM 1442 C CA . VAL A 1 205 ? 12.644 -8.919 -4.488 1.00 95.56 205 VAL A CA 1
ATOM 1443 C C . VAL A 1 205 ? 12.070 -9.715 -5.656 1.00 95.56 205 VAL A C 1
ATOM 1445 O O . VAL A 1 205 ? 10.867 -9.642 -5.896 1.00 95.56 205 VAL A O 1
ATOM 1448 N N . ARG A 1 206 ? 12.880 -10.552 -6.320 1.00 97.19 206 ARG A N 1
ATOM 1449 C CA . ARG A 1 206 ? 12.417 -11.383 -7.442 1.00 97.19 206 ARG A CA 1
ATOM 1450 C C . ARG A 1 206 ? 11.266 -12.304 -7.041 1.00 97.19 206 ARG A C 1
ATOM 1452 O O . ARG A 1 206 ? 10.218 -12.266 -7.676 1.00 97.19 206 ARG A O 1
ATOM 1459 N N . ARG A 1 207 ? 11.418 -13.075 -5.954 1.00 97.31 207 ARG A N 1
ATOM 1460 C CA . ARG A 1 207 ? 10.362 -13.991 -5.480 1.00 97.31 207 ARG A CA 1
ATOM 1461 C C . ARG A 1 207 ? 9.055 -13.257 -5.188 1.00 97.31 207 ARG A C 1
ATOM 1463 O O . ARG A 1 207 ? 7.989 -13.755 -5.521 1.00 97.31 207 ARG A O 1
ATOM 1470 N N . ARG A 1 208 ? 9.109 -12.082 -4.550 1.00 97.69 208 ARG A N 1
ATOM 1471 C CA . ARG A 1 208 ? 7.898 -11.285 -4.281 1.00 97.69 208 ARG A CA 1
ATOM 1472 C C . ARG A 1 208 ? 7.301 -10.700 -5.559 1.00 97.69 208 ARG A C 1
ATOM 1474 O O . ARG A 1 208 ? 6.080 -10.661 -5.662 1.00 97.69 208 ARG A O 1
ATOM 1481 N N . GLY A 1 209 ? 8.140 -10.307 -6.516 1.00 97.75 209 GLY A N 1
ATOM 1482 C CA . GLY A 1 209 ? 7.706 -9.803 -7.814 1.00 97.75 209 GLY A CA 1
ATOM 1483 C C . GLY A 1 209 ? 6.972 -10.858 -8.638 1.00 97.75 209 GLY A C 1
ATOM 1484 O O . GLY A 1 209 ? 5.912 -10.568 -9.173 1.00 97.75 209 GLY A O 1
ATOM 1485 N N . GLU A 1 210 ? 7.457 -12.100 -8.661 1.00 98.12 210 GLU A N 1
ATOM 1486 C CA . GLU A 1 210 ? 6.787 -13.208 -9.359 1.00 98.12 210 GLU A CA 1
ATOM 1487 C C . GLU A 1 210 ? 5.383 -13.489 -8.796 1.00 98.12 210 GLU A C 1
ATOM 1489 O O . GLU A 1 210 ? 4.439 -13.702 -9.556 1.00 98.12 210 GLU A O 1
ATOM 1494 N N . GLU A 1 211 ? 5.226 -13.462 -7.468 1.00 98.25 211 GLU A N 1
ATOM 1495 C CA . GLU A 1 211 ? 3.918 -13.619 -6.818 1.00 98.25 211 GLU A CA 1
ATOM 1496 C C . GLU A 1 211 ? 2.981 -12.439 -7.114 1.00 98.25 211 GLU A C 1
ATOM 1498 O O . GLU A 1 211 ? 1.814 -12.649 -7.447 1.00 98.25 211 GLU A O 1
ATOM 1503 N N . ALA A 1 212 ? 3.489 -11.203 -7.038 1.00 97.88 212 ALA A N 1
ATOM 1504 C CA . ALA A 1 212 ? 2.716 -10.001 -7.348 1.00 97.88 212 ALA A CA 1
ATOM 1505 C C . ALA A 1 212 ? 2.257 -9.992 -8.815 1.00 97.88 212 ALA A C 1
ATOM 1507 O O . ALA A 1 212 ? 1.078 -9.792 -9.088 1.00 97.88 212 ALA A O 1
ATOM 1508 N N . GLN A 1 213 ? 3.153 -10.302 -9.752 1.00 97.81 213 GLN A N 1
ATOM 1509 C CA . GLN A 1 213 ? 2.848 -10.386 -11.178 1.00 97.81 213 GLN A CA 1
ATOM 1510 C C . GLN A 1 213 ? 1.795 -11.458 -11.477 1.00 97.81 213 GLN A C 1
ATOM 1512 O O . GLN A 1 213 ? 0.852 -11.201 -12.228 1.00 97.81 213 GLN A O 1
ATOM 1517 N N . ARG A 1 214 ? 1.906 -12.646 -10.866 1.00 97.56 214 ARG A N 1
ATOM 1518 C CA . ARG A 1 214 ? 0.901 -13.710 -11.021 1.00 97.56 214 ARG A CA 1
ATOM 1519 C C . ARG A 1 214 ? -0.466 -13.284 -10.484 1.00 97.56 214 ARG A C 1
ATOM 1521 O O . ARG A 1 214 ? -1.467 -13.495 -11.166 1.00 97.56 214 ARG A O 1
ATOM 1528 N N . ALA A 1 215 ? -0.511 -12.649 -9.315 1.00 97.31 215 ALA A N 1
ATOM 1529 C CA . ALA A 1 215 ? -1.752 -12.135 -8.739 1.00 97.31 215 ALA A CA 1
ATOM 1530 C C . ALA A 1 215 ? -2.371 -11.012 -9.590 1.00 97.31 215 ALA A C 1
ATOM 1532 O O . ALA A 1 215 ? -3.573 -11.034 -9.850 1.00 97.31 215 ALA A O 1
ATOM 1533 N N . ALA A 1 216 ? -1.553 -10.081 -10.093 1.00 97.00 216 ALA A N 1
ATOM 1534 C CA . ALA A 1 216 ? -1.990 -9.017 -10.995 1.00 97.00 216 ALA A CA 1
ATOM 1535 C C . ALA A 1 216 ? -2.589 -9.576 -12.294 1.00 97.00 216 ALA A C 1
ATOM 1537 O O . ALA A 1 216 ? -3.687 -9.183 -12.685 1.00 97.00 216 ALA A O 1
ATOM 1538 N N . ALA A 1 217 ? -1.917 -10.541 -12.929 1.00 96.00 217 ALA A N 1
ATOM 1539 C CA . ALA A 1 217 ? -2.418 -11.193 -14.137 1.00 96.00 217 ALA A CA 1
ATOM 1540 C C . ALA A 1 217 ? -3.741 -11.942 -13.891 1.00 96.00 217 ALA A C 1
ATOM 1542 O O . ALA A 1 217 ? -4.639 -11.913 -14.734 1.00 96.00 217 ALA A O 1
ATOM 1543 N N . ALA A 1 218 ? -3.881 -12.574 -12.721 1.00 95.50 218 ALA A N 1
ATOM 1544 C CA . ALA A 1 218 ? -5.092 -13.277 -12.307 1.00 95.50 218 ALA A CA 1
ATOM 1545 C C . ALA A 1 218 ? -6.230 -12.348 -11.842 1.00 95.50 218 ALA A C 1
ATOM 1547 O O . ALA A 1 218 ? -7.363 -12.810 -11.716 1.00 95.50 218 ALA A O 1
ATOM 1548 N N . GLY A 1 219 ? -5.961 -11.059 -11.609 1.00 95.06 219 GLY A N 1
ATOM 1549 C CA . GLY A 1 219 ? -6.937 -10.123 -11.045 1.00 95.06 219 GLY A CA 1
ATOM 1550 C C . GLY A 1 219 ? -7.210 -10.334 -9.549 1.00 95.06 219 GLY A C 1
ATOM 1551 O O . GLY A 1 219 ? -8.218 -9.843 -9.045 1.00 95.06 219 GLY A O 1
ATOM 1552 N N . ASP A 1 220 ? -6.345 -11.059 -8.830 1.00 94.38 220 ASP A N 1
ATOM 1553 C CA . ASP A 1 220 ? -6.511 -11.324 -7.396 1.00 94.38 220 ASP A CA 1
ATOM 1554 C C . ASP A 1 220 ? -5.972 -10.155 -6.565 1.00 94.38 220 ASP A C 1
ATOM 1556 O O . ASP A 1 220 ? -4.790 -10.084 -6.218 1.00 94.38 220 ASP A O 1
ATOM 1560 N N . LEU A 1 221 ? -6.865 -9.217 -6.252 1.00 92.88 221 LEU A N 1
ATOM 1561 C CA . LEU A 1 221 ? -6.523 -7.980 -5.558 1.00 92.88 221 LEU A CA 1
ATOM 1562 C C . LEU A 1 221 ? -5.974 -8.218 -4.142 1.00 92.88 221 LEU A C 1
ATOM 1564 O O . LEU A 1 221 ? -5.007 -7.570 -3.748 1.00 92.88 221 LEU A O 1
ATOM 1568 N N . ASN A 1 222 ? -6.557 -9.147 -3.380 1.00 91.00 222 ASN A N 1
ATOM 1569 C CA . ASN A 1 222 ? -6.139 -9.399 -1.997 1.00 91.00 222 ASN A CA 1
ATOM 1570 C C . ASN A 1 222 ? -4.708 -9.947 -1.954 1.00 91.00 222 ASN A C 1
ATOM 1572 O O . ASN A 1 222 ? -3.884 -9.504 -1.150 1.00 91.00 222 ASN A O 1
ATOM 1576 N N . VAL A 1 223 ? -4.405 -10.896 -2.844 1.00 94.31 223 VAL A N 1
ATOM 1577 C CA . VAL A 1 223 ? -3.062 -11.467 -2.955 1.00 94.31 223 VAL A CA 1
ATOM 1578 C C . VAL A 1 223 ? -2.084 -10.427 -3.505 1.00 94.31 223 VAL A C 1
ATOM 1580 O O . VAL A 1 223 ? -0.989 -10.275 -2.952 1.00 94.31 223 VAL A O 1
ATOM 1583 N N . LEU A 1 224 ? -2.486 -9.661 -4.526 1.00 96.19 224 LEU A N 1
ATOM 1584 C CA . LEU A 1 224 ? -1.654 -8.619 -5.124 1.00 96.19 224 LEU A CA 1
ATOM 1585 C C . LEU A 1 224 ? -1.229 -7.568 -4.100 1.00 96.19 224 LEU A C 1
ATOM 1587 O O . LEU A 1 224 ? -0.033 -7.326 -3.981 1.00 96.19 224 LEU A O 1
ATOM 1591 N N . ILE A 1 225 ? -2.159 -6.979 -3.341 1.00 94.62 225 ILE A N 1
ATOM 1592 C CA . ILE A 1 225 ? -1.853 -5.916 -2.365 1.00 94.62 225 ILE A CA 1
ATOM 1593 C C . ILE A 1 225 ? -0.749 -6.370 -1.405 1.00 94.62 225 ILE A C 1
ATOM 1595 O O . ILE A 1 225 ? 0.257 -5.682 -1.220 1.00 94.62 225 ILE A O 1
ATOM 1599 N N . GLY A 1 226 ? -0.901 -7.562 -0.823 1.00 94.44 226 GLY A N 1
ATOM 1600 C CA . GLY A 1 226 ? 0.071 -8.086 0.131 1.00 94.44 226 GLY A CA 1
ATOM 1601 C C . GLY A 1 226 ? 1.455 -8.296 -0.488 1.00 94.44 226 GLY A C 1
ATOM 1602 O O . GLY A 1 226 ? 2.471 -7.995 0.147 1.00 94.44 226 GLY A O 1
ATOM 1603 N N . TYR A 1 227 ? 1.524 -8.821 -1.714 1.00 97.56 227 TYR A N 1
ATOM 1604 C CA . TYR A 1 227 ? 2.801 -9.037 -2.396 1.00 97.56 227 TYR A CA 1
ATOM 1605 C C . TYR A 1 227 ? 3.417 -7.757 -2.956 1.00 97.56 227 TYR A C 1
ATOM 1607 O O . TYR A 1 227 ? 4.634 -7.628 -2.868 1.00 97.56 227 TYR A O 1
ATOM 1615 N N . ASP A 1 228 ? 2.618 -6.803 -3.428 1.00 97.06 228 ASP A N 1
ATOM 1616 C CA . ASP A 1 228 ? 3.067 -5.490 -3.891 1.00 97.06 228 ASP A CA 1
ATOM 1617 C C . ASP A 1 228 ? 3.698 -4.698 -2.737 1.00 97.06 228 ASP A C 1
ATOM 1619 O O . ASP A 1 228 ? 4.852 -4.279 -2.834 1.00 97.06 228 ASP A O 1
ATOM 1623 N N . LEU A 1 229 ? 3.017 -4.597 -1.588 1.00 95.56 229 LEU A N 1
ATOM 1624 C CA . LEU A 1 229 ? 3.558 -3.929 -0.397 1.00 95.56 229 LEU A CA 1
ATOM 1625 C C . LEU A 1 229 ? 4.895 -4.539 0.048 1.00 95.56 229 LEU A C 1
ATOM 1627 O O . LEU A 1 229 ? 5.852 -3.815 0.332 1.00 95.56 229 LEU A O 1
ATOM 1631 N N . ARG A 1 230 ? 4.991 -5.876 0.077 1.00 95.88 230 ARG A N 1
ATOM 1632 C CA . ARG A 1 230 ? 6.244 -6.569 0.415 1.00 95.88 230 ARG A CA 1
ATOM 1633 C C . ARG A 1 230 ? 7.322 -6.329 -0.635 1.00 95.88 230 ARG A C 1
ATOM 1635 O O . ARG A 1 230 ? 8.448 -6.026 -0.262 1.00 95.88 230 ARG A O 1
ATOM 1642 N N . PHE A 1 231 ? 6.989 -6.453 -1.916 1.00 97.56 231 PHE A N 1
ATOM 1643 C CA . PHE A 1 231 ? 7.915 -6.244 -3.025 1.00 97.56 231 PHE A CA 1
ATOM 1644 C C . PHE A 1 231 ? 8.559 -4.858 -2.954 1.00 97.56 231 PHE A C 1
ATOM 1646 O O . PHE A 1 231 ? 9.782 -4.748 -2.903 1.00 97.56 231 PHE A O 1
ATOM 1653 N N . TRP A 1 232 ? 7.748 -3.805 -2.853 1.00 96.31 232 TRP A N 1
ATOM 1654 C CA . TRP A 1 232 ? 8.254 -2.436 -2.817 1.00 96.31 232 TRP A CA 1
ATOM 1655 C C . TRP A 1 232 ? 9.019 -2.101 -1.545 1.00 96.31 232 TRP A C 1
ATOM 1657 O O . TRP A 1 232 ? 9.952 -1.300 -1.603 1.00 96.31 232 TRP A O 1
ATOM 1667 N N . ARG A 1 233 ? 8.675 -2.717 -0.409 1.00 94.12 233 ARG A N 1
ATOM 1668 C CA . ARG A 1 233 ? 9.477 -2.599 0.811 1.00 94.12 233 ARG A CA 1
ATOM 1669 C C . ARG A 1 233 ? 10.880 -3.166 0.599 1.00 94.12 233 ARG A C 1
ATOM 1671 O O . ARG A 1 233 ? 11.846 -2.479 0.901 1.00 94.12 233 ARG A O 1
ATOM 1678 N N . GLU A 1 234 ? 11.001 -4.370 0.035 1.00 93.44 234 GLU A N 1
ATOM 1679 C CA . GLU A 1 234 ? 12.314 -4.968 -0.252 1.00 93.44 234 GLU A CA 1
ATOM 1680 C C . GLU A 1 234 ? 13.106 -4.138 -1.278 1.00 93.44 234 GLU A C 1
ATOM 1682 O O . GLU A 1 234 ? 14.292 -3.884 -1.074 1.00 93.44 234 GLU A O 1
ATOM 1687 N N . VAL A 1 235 ? 12.451 -3.639 -2.337 1.00 93.12 235 VAL A N 1
ATOM 1688 C CA . VAL A 1 235 ? 13.079 -2.725 -3.311 1.00 93.12 235 VAL A CA 1
ATOM 1689 C C . VAL A 1 235 ? 13.586 -1.458 -2.620 1.00 93.12 235 VAL A C 1
ATOM 1691 O O . VAL A 1 235 ? 14.713 -1.037 -2.861 1.00 93.12 235 VAL A O 1
ATOM 1694 N N . SER A 1 236 ? 12.787 -0.867 -1.729 1.00 90.62 236 SER A N 1
ATOM 1695 C CA . SER A 1 236 ? 13.157 0.369 -1.030 1.00 90.62 236 SER A CA 1
ATOM 1696 C C . SER A 1 236 ? 14.321 0.165 -0.057 1.00 90.62 236 SER A C 1
ATOM 1698 O O . SER A 1 236 ? 15.174 1.042 0.082 1.00 90.62 236 SER A O 1
ATOM 1700 N N . SER A 1 237 ? 14.413 -1.013 0.564 1.00 88.25 237 SER A N 1
ATOM 1701 C CA . SER A 1 237 ? 15.535 -1.388 1.430 1.00 88.25 237 SER A CA 1
ATOM 1702 C C . SER A 1 237 ? 16.874 -1.442 0.684 1.00 88.25 237 SER A C 1
ATOM 1704 O O . SER A 1 237 ? 17.913 -1.174 1.289 1.00 88.25 237 SER A O 1
ATOM 1706 N N . LEU A 1 238 ? 16.881 -1.711 -0.632 1.00 85.69 238 LEU A N 1
ATOM 1707 C CA . LEU A 1 238 ? 18.109 -1.710 -1.445 1.00 85.69 238 LEU A CA 1
ATOM 1708 C C . LEU A 1 238 ? 18.786 -0.333 -1.511 1.00 85.69 238 LEU A C 1
ATOM 1710 O O . LEU A 1 238 ? 19.983 -0.255 -1.800 1.00 85.69 238 LEU A O 1
ATOM 1714 N N . TYR A 1 239 ? 18.046 0.747 -1.248 1.00 80.62 239 TYR A N 1
ATOM 1715 C CA . TYR A 1 239 ? 18.578 2.110 -1.254 1.00 80.62 239 TYR A CA 1
ATOM 1716 C C . TYR A 1 239 ? 19.319 2.476 0.039 1.00 80.62 239 TYR A C 1
ATOM 1718 O O . TYR A 1 239 ? 19.992 3.504 0.080 1.00 80.62 239 TYR A O 1
ATOM 1726 N N . GLY A 1 240 ? 19.214 1.655 1.091 1.00 81.25 240 GLY A N 1
ATOM 1727 C CA . GLY A 1 240 ? 19.975 1.809 2.335 1.00 81.25 240 GLY A CA 1
ATOM 1728 C C . GLY A 1 240 ? 19.553 2.977 3.234 1.00 81.25 240 GLY A C 1
ATOM 1729 O O . GLY A 1 240 ? 20.197 3.209 4.254 1.00 81.25 240 GLY A O 1
ATOM 1730 N N . ASN A 1 241 ? 18.483 3.706 2.895 1.00 88.19 241 ASN A N 1
ATOM 1731 C CA . ASN A 1 241 ? 17.929 4.769 3.735 1.00 88.19 241 ASN A CA 1
ATOM 1732 C C . ASN A 1 241 ? 16.613 4.302 4.392 1.00 88.19 241 ASN A C 1
ATOM 1734 O O . ASN A 1 241 ? 15.580 4.290 3.715 1.00 88.19 241 ASN A O 1
ATOM 1738 N N . PRO A 1 242 ? 16.622 3.947 5.693 1.00 89.06 242 PRO A N 1
ATOM 1739 C CA . PRO A 1 242 ? 15.439 3.417 6.369 1.00 89.06 242 PRO A CA 1
ATOM 1740 C C . PRO A 1 242 ? 14.303 4.442 6.462 1.00 89.06 242 PRO A C 1
ATOM 1742 O O . PRO A 1 242 ? 13.144 4.077 6.309 1.00 89.06 242 PRO A O 1
ATOM 1745 N N . TYR A 1 243 ? 14.612 5.735 6.605 1.00 91.31 243 TYR A N 1
ATOM 1746 C CA . TYR A 1 243 ? 13.591 6.784 6.678 1.00 91.31 243 TYR A CA 1
ATOM 1747 C C . TYR A 1 243 ? 12.816 6.925 5.366 1.00 91.31 243 TYR A C 1
ATOM 1749 O O . TYR A 1 243 ? 11.595 7.087 5.381 1.00 91.31 243 TYR A O 1
ATOM 1757 N N . LEU A 1 244 ? 13.513 6.834 4.227 1.00 90.75 244 LEU A N 1
ATOM 1758 C CA . LEU A 1 244 ? 12.863 6.831 2.915 1.00 90.75 244 LEU A CA 1
ATOM 1759 C C . LEU A 1 244 ? 12.070 5.545 2.689 1.00 90.75 244 LEU A C 1
ATOM 1761 O O . LEU A 1 244 ? 10.952 5.616 2.186 1.00 90.75 244 LEU A O 1
ATOM 1765 N N . ALA A 1 245 ? 12.612 4.388 3.079 1.00 90.88 245 ALA A N 1
ATOM 1766 C CA . ALA A 1 245 ? 11.908 3.115 2.953 1.00 90.88 245 ALA A CA 1
ATOM 1767 C C . ALA A 1 245 ? 10.597 3.108 3.757 1.00 90.88 245 ALA A C 1
ATOM 1769 O O . ALA A 1 245 ? 9.551 2.744 3.219 1.00 90.88 245 ALA A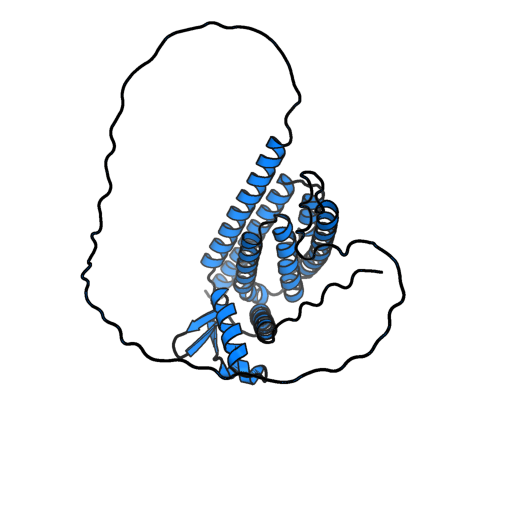 O 1
ATOM 1770 N N . ASP A 1 246 ? 10.628 3.595 4.999 1.00 91.75 246 ASP A N 1
ATOM 1771 C CA . ASP A 1 246 ? 9.445 3.696 5.853 1.00 91.75 246 ASP A CA 1
ATOM 1772 C C . ASP A 1 246 ? 8.422 4.689 5.290 1.00 91.75 246 ASP A C 1
ATOM 1774 O O . ASP A 1 246 ? 7.221 4.412 5.273 1.00 91.75 246 ASP A O 1
ATOM 1778 N N . PHE A 1 247 ? 8.883 5.845 4.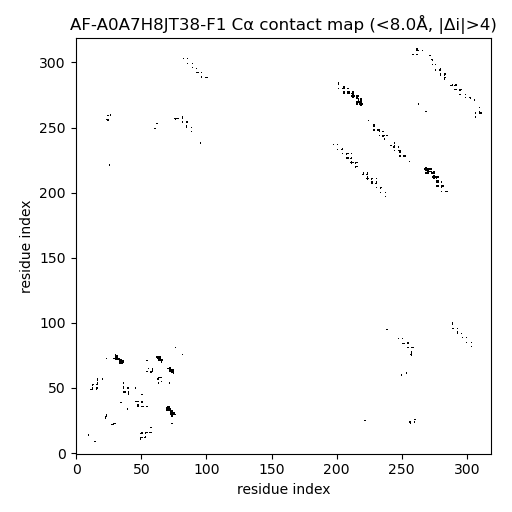805 1.00 93.50 247 PHE A N 1
ATOM 1779 C CA . PHE A 1 247 ? 8.016 6.846 4.186 1.00 93.50 247 PHE A CA 1
ATOM 1780 C C . PHE A 1 247 ? 7.328 6.314 2.921 1.00 93.50 247 PHE A C 1
ATOM 1782 O O . PHE A 1 247 ? 6.105 6.403 2.801 1.00 93.50 247 PHE A O 1
ATOM 1789 N N . LEU A 1 248 ? 8.087 5.700 2.009 1.00 94.00 248 LEU A N 1
ATOM 1790 C CA . LEU A 1 248 ? 7.552 5.094 0.788 1.00 94.00 248 LEU A CA 1
ATOM 1791 C C . LEU A 1 248 ? 6.600 3.933 1.096 1.00 94.00 248 LEU A C 1
ATOM 1793 O O . LEU A 1 248 ? 5.596 3.768 0.402 1.00 94.00 248 LEU A O 1
ATOM 1797 N N . GLY A 1 249 ? 6.888 3.152 2.141 1.00 94.19 249 GLY A N 1
ATOM 1798 C CA . GLY A 1 249 ? 6.003 2.101 2.633 1.00 94.19 249 GLY A CA 1
ATOM 1799 C C . GLY A 1 249 ? 4.646 2.648 3.078 1.00 94.19 249 GLY A C 1
ATOM 1800 O O . GLY A 1 249 ? 3.612 2.127 2.655 1.00 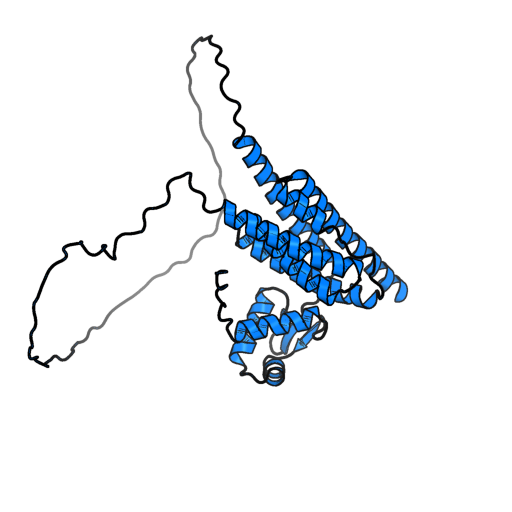94.19 249 GLY A O 1
ATOM 1801 N N . ARG A 1 250 ? 4.635 3.737 3.863 1.00 94.06 250 ARG A N 1
ATOM 1802 C CA . ARG A 1 250 ? 3.393 4.404 4.294 1.00 94.06 250 ARG A CA 1
ATOM 1803 C C . ARG A 1 250 ? 2.600 4.966 3.118 1.00 94.06 250 ARG A C 1
ATOM 1805 O O . ARG A 1 250 ? 1.429 4.625 2.979 1.00 94.06 250 ARG A O 1
ATOM 1812 N N . LEU A 1 251 ? 3.242 5.729 2.228 1.00 95.69 251 LEU A N 1
ATOM 1813 C CA . LEU A 1 251 ? 2.572 6.285 1.044 1.00 95.69 251 LEU A CA 1
ATOM 1814 C C . LEU A 1 251 ? 1.937 5.200 0.173 1.00 95.69 251 LEU A C 1
ATOM 1816 O O . LEU A 1 251 ? 0.863 5.396 -0.394 1.00 95.69 251 LEU A O 1
ATOM 1820 N N . ARG A 1 252 ? 2.596 4.047 0.046 1.00 95.69 252 ARG A N 1
ATOM 1821 C CA . ARG A 1 252 ? 2.090 2.942 -0.768 1.00 95.69 252 ARG A CA 1
ATOM 1822 C C . ARG A 1 252 ? 0.895 2.251 -0.134 1.00 95.69 252 ARG A C 1
ATOM 1824 O O . ARG A 1 252 ? -0.046 1.909 -0.842 1.00 95.69 252 ARG A O 1
ATOM 1831 N N . LEU A 1 253 ? 0.917 2.077 1.184 1.00 95.25 253 LEU A N 1
ATOM 1832 C CA . LEU A 1 253 ? -0.234 1.578 1.921 1.00 95.25 253 LEU A CA 1
ATOM 1833 C C . LEU A 1 253 ? -1.441 2.510 1.755 1.00 95.25 253 LEU A C 1
ATOM 1835 O O . LEU A 1 253 ? -2.507 2.045 1.368 1.00 95.25 253 LEU A O 1
ATOM 1839 N N . GLN A 1 254 ? -1.253 3.816 1.959 1.00 96.44 254 GLN A N 1
ATOM 1840 C CA . GLN A 1 254 ? -2.299 4.826 1.760 1.00 96.44 254 GLN A CA 1
ATOM 1841 C C . GLN A 1 254 ? -2.815 4.835 0.314 1.00 96.44 254 GLN A C 1
ATOM 1843 O O . GLN A 1 254 ? -4.021 4.860 0.087 1.00 96.44 254 GLN A O 1
ATOM 1848 N N . SER A 1 255 ? -1.913 4.706 -0.667 1.00 96.56 255 SER A N 1
ATOM 1849 C CA . SER A 1 255 ? -2.278 4.588 -2.084 1.00 96.56 255 SER A CA 1
ATOM 1850 C C . SER A 1 255 ? -3.200 3.392 -2.332 1.00 96.56 255 SER A C 1
ATOM 1852 O O . SER A 1 255 ? -4.172 3.529 -3.065 1.00 96.56 255 SER A O 1
ATOM 1854 N N . TRP A 1 256 ? -2.924 2.234 -1.718 1.00 96.00 256 TRP A N 1
ATOM 1855 C CA . TRP A 1 256 ? -3.781 1.050 -1.824 1.00 96.00 256 TRP A CA 1
ATOM 1856 C C . TRP A 1 256 ? -5.134 1.241 -1.138 1.00 96.00 256 TRP A C 1
ATOM 1858 O O . TRP A 1 256 ? -6.151 0.889 -1.731 1.00 96.00 256 TRP A O 1
ATOM 1868 N N . VAL A 1 257 ? -5.161 1.825 0.064 1.00 94.69 257 VAL A N 1
ATOM 1869 C CA . VAL A 1 257 ? -6.413 2.133 0.779 1.00 94.69 257 VAL A CA 1
ATOM 1870 C C . VAL A 1 257 ? -7.298 3.071 -0.043 1.00 94.69 257 VAL A C 1
ATOM 1872 O O . VAL A 1 257 ? -8.490 2.814 -0.174 1.00 94.69 257 VAL A O 1
ATOM 1875 N N . CYS A 1 258 ? -6.713 4.092 -0.674 1.00 95.31 258 CYS A N 1
ATOM 1876 C CA . CYS A 1 258 ? -7.433 5.024 -1.541 1.00 95.31 258 CYS A CA 1
ATOM 1877 C C . CYS A 1 258 ? -8.089 4.333 -2.751 1.00 95.31 258 CYS A C 1
ATOM 1879 O O . CYS A 1 258 ? -9.254 4.579 -3.053 1.00 95.31 258 CYS A O 1
ATOM 1881 N N . VAL A 1 259 ? -7.367 3.450 -3.448 1.00 94.38 259 VAL A N 1
ATOM 1882 C CA . VAL A 1 259 ? -7.851 2.878 -4.722 1.00 94.38 259 VAL A CA 1
ATOM 1883 C C . VAL A 1 259 ? -8.656 1.597 -4.564 1.00 94.38 259 VAL A C 1
ATOM 1885 O O . VAL A 1 259 ? -9.371 1.206 -5.487 1.00 94.38 259 VAL A O 1
ATOM 1888 N N . MET A 1 260 ? -8.540 0.907 -3.429 1.00 92.94 260 MET A N 1
ATOM 1889 C CA . MET A 1 260 ? -9.185 -0.389 -3.233 1.00 92.94 260 MET A CA 1
ATOM 1890 C C . MET A 1 260 ? -10.707 -0.342 -3.462 1.00 92.94 260 MET A C 1
ATOM 1892 O O . MET A 1 260 ? -11.194 -1.238 -4.161 1.00 92.94 260 MET A O 1
ATOM 1896 N N . PRO A 1 261 ? -11.471 0.659 -2.966 1.00 90.44 261 PRO A N 1
ATOM 1897 C CA . PRO A 1 261 ? -12.920 0.712 -3.183 1.00 90.44 261 PRO A CA 1
ATOM 1898 C C . PRO A 1 261 ? -13.281 0.755 -4.671 1.00 90.44 261 PRO A C 1
ATOM 1900 O O . PRO A 1 261 ? -14.126 -0.019 -5.126 1.00 90.44 261 PRO A O 1
ATOM 1903 N N . LEU A 1 262 ? -12.561 1.576 -5.443 1.00 92.25 262 LEU A N 1
ATOM 1904 C CA . LEU A 1 262 ? -12.724 1.701 -6.893 1.00 92.25 262 LEU A CA 1
ATOM 1905 C C . LEU A 1 262 ? -12.424 0.381 -7.611 1.00 92.25 262 LEU A C 1
ATOM 1907 O O . LEU A 1 262 ? -13.207 -0.081 -8.443 1.00 92.25 262 LEU A O 1
ATOM 1911 N N . LEU A 1 263 ? -11.304 -0.262 -7.265 1.00 93.19 263 LEU A N 1
ATOM 1912 C CA . LEU A 1 263 ? -10.889 -1.522 -7.881 1.00 93.19 263 LEU A CA 1
ATOM 1913 C C . LEU A 1 263 ? -11.880 -2.657 -7.597 1.00 93.19 263 LEU A C 1
ATOM 1915 O O . LEU A 1 263 ? -12.195 -3.423 -8.506 1.00 93.19 263 LEU A O 1
ATOM 1919 N N . ARG A 1 264 ? -12.419 -2.755 -6.374 1.00 90.50 264 ARG A N 1
ATOM 1920 C CA . ARG A 1 264 ? -13.422 -3.782 -6.036 1.00 90.50 264 ARG A CA 1
ATOM 1921 C C . ARG A 1 264 ? -14.735 -3.586 -6.794 1.00 90.50 264 ARG A C 1
ATOM 1923 O O . ARG A 1 264 ? -15.325 -4.568 -7.235 1.00 90.50 264 ARG A O 1
ATOM 1930 N N . ARG A 1 265 ? -15.178 -2.338 -6.982 1.00 91.00 265 ARG A N 1
ATOM 1931 C CA . ARG A 1 265 ? -16.396 -2.013 -7.751 1.00 91.00 265 ARG A CA 1
ATOM 1932 C C . ARG A 1 265 ? -16.242 -2.267 -9.253 1.00 91.00 265 ARG A C 1
ATOM 1934 O O . ARG A 1 265 ? -17.234 -2.514 -9.938 1.00 91.00 265 ARG A O 1
ATOM 1941 N N . ALA A 1 266 ? -15.016 -2.224 -9.774 1.00 89.88 266 ALA A N 1
ATOM 1942 C CA . ALA A 1 266 ? -14.735 -2.426 -11.194 1.00 89.88 266 ALA A CA 1
ATOM 1943 C C . ALA A 1 266 ? -15.012 -3.859 -11.698 1.00 89.88 266 ALA A C 1
ATOM 1945 O O . ALA A 1 266 ? -15.207 -4.040 -12.902 1.00 89.88 266 ALA A O 1
ATOM 1946 N N . GLY A 1 267 ? -15.056 -4.861 -10.812 1.00 86.25 267 GLY A N 1
ATOM 1947 C CA . GLY A 1 267 ? -15.306 -6.259 -11.172 1.00 86.25 267 GLY A CA 1
ATOM 1948 C C . GLY A 1 267 ? -14.054 -6.976 -11.689 1.00 86.25 267 GLY A C 1
ATOM 1949 O O . GLY A 1 267 ? -13.104 -7.167 -10.937 1.00 86.25 267 GLY A O 1
ATOM 1950 N N . ASP A 1 268 ? -14.055 -7.418 -12.953 1.00 91.69 268 ASP A N 1
ATOM 1951 C CA . ASP A 1 268 ? -12.921 -8.154 -13.537 1.00 91.69 268 ASP A CA 1
ATOM 1952 C C . ASP A 1 268 ? -11.718 -7.226 -13.781 1.00 91.69 268 ASP A C 1
ATOM 1954 O O . ASP A 1 268 ? -11.783 -6.253 -14.541 1.00 91.69 268 ASP A O 1
ATOM 1958 N N . LEU A 1 269 ? -10.606 -7.546 -13.121 1.00 94.06 269 LEU A N 1
ATOM 1959 C CA . LEU A 1 269 ? -9.353 -6.795 -13.170 1.00 94.06 269 LEU A CA 1
ATOM 1960 C C . LEU A 1 269 ? -8.263 -7.504 -13.990 1.00 94.06 269 LEU A C 1
ATOM 1962 O O . LEU A 1 269 ? -7.162 -6.964 -14.133 1.00 94.06 269 LEU A O 1
ATOM 1966 N N . ARG A 1 270 ? -8.539 -8.696 -14.538 1.00 94.69 270 ARG A N 1
ATOM 1967 C CA . ARG A 1 270 ? -7.553 -9.463 -15.314 1.00 94.69 270 ARG A CA 1
ATOM 1968 C C . ARG A 1 270 ? -7.042 -8.653 -16.500 1.00 94.69 270 ARG A C 1
ATOM 1970 O O . ARG A 1 270 ? -7.816 -8.091 -17.271 1.00 94.69 270 ARG A O 1
ATOM 1977 N N . GLY A 1 271 ? -5.718 -8.576 -16.624 1.00 89.62 271 GLY A N 1
ATOM 1978 C CA . GLY A 1 271 ? -5.041 -7.809 -17.675 1.00 89.62 271 GLY A CA 1
ATOM 1979 C C . GLY A 1 271 ? -5.124 -6.282 -17.535 1.00 89.62 271 GLY A C 1
ATOM 1980 O O . GLY A 1 271 ? -4.575 -5.581 -18.379 1.00 89.62 271 GLY A O 1
ATOM 1981 N N . ARG A 1 272 ? -5.779 -5.750 -16.492 1.00 94.44 272 ARG A N 1
ATOM 1982 C CA . ARG A 1 272 ? -5.852 -4.300 -16.223 1.00 94.44 272 ARG A CA 1
ATOM 1983 C C . ARG A 1 272 ? -4.840 -3.839 -15.179 1.00 94.44 272 ARG A C 1
ATOM 1985 O O . ARG A 1 272 ? -4.449 -2.676 -15.176 1.00 94.44 272 ARG A O 1
ATOM 1992 N N . LEU A 1 273 ? -4.442 -4.730 -14.276 1.00 96.25 273 LEU A N 1
ATOM 1993 C CA . LEU A 1 273 ? -3.469 -4.443 -13.224 1.00 96.25 273 LEU A CA 1
ATOM 1994 C C . LEU A 1 273 ? -2.048 -4.465 -13.796 1.00 96.25 273 LEU A C 1
ATOM 1996 O O . LEU A 1 273 ? -1.726 -5.288 -14.654 1.00 96.25 273 LEU A O 1
ATOM 2000 N N . TRP A 1 274 ? -1.195 -3.568 -13.302 1.00 97.31 274 TRP A N 1
ATOM 2001 C CA . TRP A 1 274 ? 0.214 -3.556 -13.687 1.00 97.31 274 TRP A CA 1
ATOM 2002 C C . TRP A 1 274 ? 0.904 -4.846 -13.232 1.00 97.31 274 TRP A C 1
ATOM 2004 O O . TRP A 1 274 ? 0.695 -5.302 -12.107 1.00 97.31 274 TRP A O 1
ATOM 2014 N N . SER A 1 275 ? 1.728 -5.422 -14.105 1.00 96.56 275 SER A N 1
ATOM 2015 C CA . SER A 1 275 ? 2.328 -6.748 -13.906 1.00 96.56 275 SER A CA 1
ATOM 2016 C C . SER A 1 275 ? 3.831 -6.804 -14.213 1.00 96.56 275 SER A C 1
ATOM 2018 O O . SER A 1 275 ? 4.383 -7.894 -14.301 1.00 96.56 275 SER A O 1
ATOM 2020 N N . GLY A 1 276 ? 4.503 -5.651 -14.318 1.00 96.94 276 GLY A N 1
ATOM 2021 C CA . GLY A 1 276 ? 5.927 -5.536 -14.671 1.00 96.94 276 GLY A CA 1
ATOM 2022 C C . GLY A 1 276 ? 6.924 -5.779 -13.520 1.00 96.94 276 GLY A C 1
ATOM 2023 O O . GLY A 1 276 ? 8.029 -5.224 -13.509 1.00 96.94 276 GLY A O 1
ATOM 2024 N N . HIS A 1 277 ? 6.526 -6.507 -12.467 1.00 97.81 277 HIS A N 1
ATOM 2025 C CA . HIS A 1 277 ? 7.333 -6.648 -11.247 1.00 97.81 277 HIS A CA 1
ATOM 2026 C C . HIS A 1 277 ? 8.649 -7.397 -11.495 1.00 97.81 277 HIS A C 1
ATOM 2028 O O . HIS A 1 277 ? 9.665 -7.071 -10.871 1.00 97.81 277 HIS A O 1
ATOM 2034 N N . THR A 1 278 ? 8.652 -8.406 -12.374 1.00 97.06 278 THR A N 1
ATOM 2035 C CA . THR A 1 278 ? 9.862 -9.202 -12.642 1.00 97.06 278 THR A CA 1
ATOM 2036 C C . THR A 1 278 ? 10.854 -8.465 -13.531 1.00 97.06 278 THR A C 1
ATOM 2038 O O . THR A 1 278 ? 12.055 -8.556 -13.287 1.00 97.06 278 THR A O 1
ATOM 2041 N N . GLU A 1 279 ? 10.377 -7.648 -14.464 1.00 97.88 279 GLU A N 1
ATOM 2042 C CA . GLU A 1 279 ? 11.184 -6.763 -15.299 1.00 97.88 279 GLU A CA 1
ATOM 2043 C C . GLU A 1 279 ? 11.948 -5.755 -14.434 1.00 97.88 279 GLU A C 1
ATOM 2045 O O . GLU A 1 279 ? 13.146 -5.535 -14.642 1.00 97.88 279 GLU A O 1
ATOM 2050 N N . LEU A 1 280 ? 11.291 -5.198 -13.407 1.00 97.06 280 LEU A N 1
ATOM 2051 C CA . LEU A 1 280 ? 11.959 -4.332 -12.436 1.00 97.06 280 LEU A CA 1
ATOM 2052 C C . LEU A 1 280 ? 13.014 -5.099 -11.631 1.00 97.06 280 LEU A C 1
ATOM 2054 O O . LEU A 1 280 ? 14.138 -4.619 -11.474 1.00 97.06 280 LEU A O 1
ATOM 2058 N N . ALA A 1 281 ? 12.678 -6.290 -11.127 1.00 95.94 281 ALA A N 1
ATOM 2059 C CA . ALA A 1 281 ? 13.625 -7.121 -10.382 1.00 95.94 281 ALA A CA 1
ATOM 2060 C C . ALA A 1 281 ? 14.866 -7.469 -11.228 1.00 95.94 281 ALA A C 1
ATOM 2062 O O . ALA A 1 281 ? 15.993 -7.417 -10.734 1.00 95.94 281 ALA A O 1
ATOM 2063 N N . ASP A 1 282 ? 14.661 -7.763 -12.510 1.00 95.69 282 ASP A N 1
ATOM 2064 C CA . ASP A 1 282 ? 15.703 -8.056 -13.487 1.00 95.69 282 ASP A CA 1
ATOM 2065 C C . ASP A 1 282 ? 16.594 -6.839 -13.775 1.00 95.69 282 ASP A C 1
ATOM 2067 O O . ASP A 1 282 ? 17.821 -6.968 -13.814 1.00 95.69 282 ASP A O 1
ATOM 2071 N N . ALA A 1 283 ? 16.008 -5.649 -13.937 1.00 95.25 283 ALA A N 1
ATOM 2072 C CA . ALA A 1 283 ? 16.764 -4.407 -14.095 1.00 95.25 283 ALA A CA 1
ATOM 2073 C C . ALA A 1 283 ? 17.628 -4.107 -12.857 1.00 95.25 283 ALA A C 1
ATOM 2075 O O . ALA A 1 283 ? 18.818 -3.810 -12.984 1.00 95.25 283 ALA A O 1
ATOM 2076 N N . LEU A 1 284 ? 17.065 -4.271 -11.654 1.00 91.75 284 LEU A N 1
ATOM 2077 C CA . LEU A 1 284 ? 17.790 -4.098 -10.392 1.00 91.75 284 LEU A CA 1
ATOM 2078 C C . LEU A 1 284 ? 18.938 -5.108 -10.240 1.00 91.75 284 LEU A C 1
ATOM 2080 O O . LEU A 1 284 ? 20.027 -4.730 -9.805 1.00 91.75 284 LEU A O 1
ATOM 2084 N N . ALA A 1 285 ? 18.725 -6.368 -10.632 1.00 91.81 285 ALA A N 1
ATOM 2085 C CA . ALA A 1 285 ? 19.751 -7.410 -10.599 1.00 91.81 285 ALA A CA 1
ATOM 2086 C C . ALA A 1 285 ? 20.905 -7.139 -11.579 1.00 91.81 285 ALA A C 1
ATOM 2088 O O . ALA A 1 285 ? 22.058 -7.430 -11.268 1.00 91.81 285 ALA A O 1
ATOM 2089 N N . ARG A 1 286 ? 20.615 -6.536 -12.740 1.00 93.12 286 ARG A N 1
ATOM 2090 C CA . ARG A 1 286 ? 21.630 -6.081 -13.708 1.00 93.12 286 ARG A CA 1
ATOM 2091 C C . ARG A 1 286 ? 22.296 -4.757 -13.330 1.00 93.12 286 ARG A C 1
ATOM 2093 O O . ARG A 1 286 ? 23.172 -4.307 -14.061 1.00 93.12 286 ARG A O 1
ATOM 2100 N N . HIS A 1 287 ? 21.899 -4.138 -12.215 1.00 89.19 287 HIS A N 1
ATOM 2101 C CA . HIS A 1 287 ? 22.322 -2.790 -11.828 1.00 89.19 287 HIS A CA 1
ATOM 2102 C C . HIS A 1 287 ? 22.016 -1.723 -12.897 1.00 89.19 287 HIS A C 1
ATOM 2104 O O . HIS A 1 287 ? 22.696 -0.701 -12.981 1.00 89.19 287 HIS A O 1
ATOM 2110 N N . ASP A 1 288 ? 20.971 -1.943 -13.695 1.00 92.44 288 ASP A N 1
ATOM 2111 C CA . ASP A 1 288 ? 20.534 -1.021 -14.738 1.00 92.44 288 ASP A CA 1
ATOM 2112 C C . ASP A 1 288 ? 19.591 0.031 -14.138 1.00 92.44 288 ASP A C 1
ATOM 2114 O O . ASP A 1 288 ? 18.368 -0.126 -14.100 1.00 92.44 288 ASP A O 1
ATOM 2118 N N . ALA A 1 289 ? 20.190 1.100 -13.609 1.00 90.06 289 ALA A N 1
ATOM 2119 C CA . ALA A 1 289 ? 19.465 2.192 -12.966 1.00 90.06 289 ALA A CA 1
ATOM 2120 C C . ALA A 1 289 ? 18.493 2.904 -13.922 1.00 90.06 289 ALA A C 1
ATOM 2122 O O . ALA A 1 289 ? 17.420 3.316 -13.489 1.00 90.06 289 ALA A O 1
ATOM 2123 N N . HIS A 1 290 ? 18.845 3.023 -15.205 1.00 92.44 290 HIS A N 1
ATOM 2124 C CA . HIS A 1 290 ? 18.001 3.682 -16.199 1.00 92.44 290 HIS A CA 1
ATOM 2125 C C . HIS A 1 290 ? 16.765 2.835 -16.517 1.00 92.44 290 HIS A C 1
ATOM 2127 O O . HIS A 1 290 ? 15.647 3.343 -16.476 1.00 92.44 290 HIS A O 1
ATOM 2133 N N . ALA A 1 291 ? 16.940 1.533 -16.774 1.00 95.56 291 ALA A N 1
ATOM 2134 C CA . ALA A 1 291 ? 15.805 0.641 -17.001 1.00 95.56 291 ALA A CA 1
ATOM 2135 C C . ALA A 1 291 ? 14.904 0.535 -15.761 1.00 95.56 291 ALA A C 1
ATOM 2137 O O . ALA A 1 291 ? 13.685 0.609 -15.886 1.00 95.56 291 ALA A O 1
ATOM 2138 N N . ALA A 1 292 ? 15.482 0.418 -14.559 1.00 94.94 292 ALA A N 1
ATOM 2139 C CA . ALA A 1 292 ? 14.704 0.363 -13.322 1.00 94.94 292 ALA A CA 1
ATOM 2140 C C . ALA A 1 292 ? 13.870 1.639 -13.107 1.00 94.94 292 ALA A C 1
ATOM 2142 O O . ALA A 1 292 ? 12.693 1.557 -12.755 1.00 94.94 292 ALA A O 1
ATOM 2143 N N . HIS A 1 293 ? 14.459 2.811 -13.362 1.00 94.25 293 HIS A N 1
ATOM 2144 C CA . HIS A 1 293 ? 13.768 4.098 -13.279 1.00 94.25 293 HIS A CA 1
ATOM 2145 C C . HIS A 1 293 ? 12.631 4.226 -14.303 1.00 94.25 293 HIS A C 1
ATOM 2147 O O . HIS A 1 293 ? 11.521 4.621 -13.938 1.00 94.25 293 HIS A O 1
ATOM 2153 N N . ALA A 1 294 ? 12.865 3.812 -15.552 1.00 96.31 294 ALA A N 1
ATOM 2154 C CA . ALA A 1 294 ? 11.840 3.806 -16.593 1.00 96.31 294 ALA A CA 1
ATOM 2155 C C . ALA A 1 294 ? 10.644 2.912 -16.217 1.00 96.31 294 ALA A C 1
ATOM 2157 O O . ALA A 1 294 ? 9.499 3.344 -16.328 1.00 96.31 294 ALA A O 1
ATOM 2158 N N . ILE A 1 295 ? 10.901 1.712 -15.686 1.00 97.50 295 ILE A N 1
ATOM 2159 C CA . ILE A 1 295 ? 9.851 0.770 -15.263 1.00 97.50 295 ILE A CA 1
ATOM 2160 C C . ILE A 1 295 ? 9.052 1.317 -14.069 1.00 97.50 295 ILE A C 1
ATOM 2162 O O . ILE A 1 295 ? 7.834 1.161 -14.007 1.00 97.50 295 ILE A O 1
ATOM 2166 N N . ILE A 1 296 ? 9.706 1.987 -13.114 1.00 96.00 296 ILE A N 1
ATOM 2167 C CA . ILE A 1 296 ? 9.014 2.635 -11.985 1.00 96.00 296 ILE A CA 1
ATOM 2168 C C . ILE A 1 296 ? 8.128 3.789 -12.468 1.00 96.00 296 ILE A C 1
ATOM 2170 O O . ILE A 1 296 ? 7.009 3.953 -11.976 1.00 96.00 296 ILE A O 1
ATOM 2174 N N . THR A 1 297 ? 8.610 4.563 -13.440 1.00 96.38 297 THR A N 1
ATOM 2175 C CA . THR A 1 297 ? 7.834 5.637 -14.069 1.00 96.38 297 THR A CA 1
ATOM 2176 C C . THR A 1 297 ? 6.600 5.067 -14.768 1.00 96.38 297 THR A C 1
ATOM 2178 O O . THR A 1 297 ? 5.489 5.528 -14.517 1.00 96.38 297 THR A O 1
ATOM 2181 N N . GLU A 1 298 ? 6.770 4.005 -15.559 1.00 97.25 298 GLU A N 1
ATOM 2182 C CA . GLU A 1 298 ? 5.672 3.286 -16.213 1.00 97.25 298 GLU A CA 1
ATOM 2183 C C . GLU A 1 298 ? 4.652 2.751 -15.200 1.00 97.25 298 GLU A C 1
ATOM 2185 O O . GLU A 1 298 ? 3.452 2.954 -15.373 1.00 97.25 298 GLU A O 1
ATOM 2190 N N . TYR A 1 299 ? 5.113 2.128 -14.111 1.00 96.75 299 TYR A N 1
ATOM 2191 C CA . TYR A 1 299 ? 4.249 1.658 -13.027 1.00 96.75 299 TYR A CA 1
ATOM 2192 C C . TYR A 1 299 ? 3.385 2.789 -12.450 1.00 96.75 299 TYR A C 1
ATOM 2194 O O . TYR A 1 299 ? 2.172 2.627 -12.302 1.00 96.75 299 TYR A O 1
ATOM 2202 N N . ASN A 1 300 ? 3.991 3.939 -12.139 1.00 96.25 300 ASN A N 1
ATOM 2203 C CA . ASN A 1 300 ? 3.275 5.087 -11.583 1.00 96.25 300 ASN A CA 1
ATOM 2204 C C . ASN A 1 300 ? 2.260 5.658 -12.589 1.00 96.25 300 ASN A C 1
ATOM 2206 O O . ASN A 1 300 ? 1.122 5.939 -12.208 1.00 96.25 300 ASN A O 1
ATOM 2210 N N . SER A 1 301 ? 2.634 5.782 -13.867 1.00 96.81 301 SER A N 1
ATOM 2211 C CA . SER A 1 301 ? 1.733 6.239 -14.932 1.00 96.81 301 SER A CA 1
ATOM 2212 C C . SER A 1 301 ? 0.570 5.274 -15.169 1.00 96.81 301 SER A C 1
ATOM 2214 O O . SER A 1 301 ? -0.570 5.718 -15.287 1.00 96.81 301 SER A O 1
ATOM 2216 N N . HIS A 1 302 ? 0.826 3.962 -15.188 1.00 97.44 302 HIS A N 1
ATOM 2217 C CA . HIS A 1 302 ? -0.209 2.934 -15.333 1.00 97.44 302 HIS A CA 1
ATOM 2218 C C . HIS A 1 302 ? -1.199 2.972 -14.172 1.00 97.44 302 HIS A C 1
ATOM 2220 O O . HIS A 1 302 ? -2.410 2.948 -14.384 1.00 97.44 302 HIS A O 1
ATOM 2226 N N . ALA A 1 303 ? -0.687 3.043 -12.940 1.00 95.94 303 ALA A N 1
ATOM 2227 C CA . ALA A 1 303 ? -1.513 3.095 -11.742 1.00 95.94 303 ALA A CA 1
ATOM 2228 C C . ALA A 1 303 ? -2.426 4.332 -11.747 1.00 95.94 303 ALA A C 1
ATOM 2230 O O . ALA A 1 303 ? -3.624 4.208 -11.494 1.00 95.94 303 ALA A O 1
ATOM 2231 N N . LEU A 1 304 ? -1.886 5.499 -12.114 1.00 96.69 304 LEU A N 1
ATOM 2232 C CA . LEU A 1 304 ? -2.666 6.727 -12.231 1.00 96.69 304 LEU A CA 1
ATOM 2233 C C . LEU A 1 304 ? -3.735 6.632 -13.329 1.00 96.69 304 LEU A C 1
ATOM 2235 O O . LEU A 1 304 ? -4.907 6.873 -13.050 1.00 96.69 304 LEU A O 1
ATOM 2239 N N . ALA A 1 305 ? -3.359 6.207 -14.537 1.00 96.75 305 ALA A N 1
ATOM 2240 C CA . ALA A 1 305 ? -4.283 6.093 -15.664 1.00 96.75 305 ALA A CA 1
ATOM 2241 C C . ALA A 1 305 ? -5.439 5.118 -15.383 1.00 96.75 305 ALA A C 1
ATOM 2243 O O . ALA A 1 305 ? -6.589 5.403 -15.719 1.00 96.75 305 ALA A O 1
ATOM 2244 N N . LEU A 1 306 ? -5.156 3.981 -14.734 1.00 96.12 306 LEU A N 1
ATOM 2245 C CA . LEU A 1 306 ? -6.182 3.010 -14.355 1.00 96.12 306 LEU A CA 1
ATOM 2246 C C . LEU A 1 306 ? -7.195 3.612 -13.375 1.00 96.12 306 LEU A C 1
ATOM 2248 O O . LEU A 1 306 ? -8.399 3.421 -13.538 1.00 96.12 306 LEU A O 1
ATOM 2252 N N . VAL A 1 307 ? -6.717 4.319 -12.352 1.00 96.06 307 VAL A N 1
ATOM 2253 C CA . VAL A 1 307 ? -7.583 4.911 -11.324 1.00 96.06 307 VAL A CA 1
ATOM 2254 C C . VAL A 1 307 ? -8.427 6.041 -11.909 1.00 96.06 307 VAL A C 1
ATOM 2256 O O . VAL A 1 307 ? -9.618 6.116 -11.618 1.00 96.06 307 VAL A O 1
ATOM 2259 N N . GLU A 1 308 ? -7.855 6.875 -12.777 1.00 95.31 308 GLU A N 1
ATOM 2260 C CA . GLU A 1 308 ? -8.588 7.948 -13.456 1.00 95.31 308 GLU A CA 1
ATOM 2261 C C . GLU A 1 308 ? -9.666 7.414 -14.412 1.00 95.31 308 GLU A C 1
ATOM 2263 O O . GLU A 1 308 ? -10.787 7.932 -14.413 1.00 95.31 308 GLU A O 1
ATOM 2268 N N . ASP A 1 309 ? -9.376 6.351 -15.173 1.00 95.12 309 ASP A N 1
ATOM 2269 C CA . ASP A 1 309 ? -10.368 5.659 -16.012 1.00 95.12 309 ASP A CA 1
ATOM 2270 C C . ASP A 1 309 ? -11.519 5.099 -15.165 1.00 95.12 309 ASP A C 1
ATOM 2272 O O . ASP A 1 309 ? -12.690 5.283 -15.500 1.00 95.12 309 ASP A O 1
ATOM 2276 N N . LEU A 1 310 ? -11.206 4.445 -14.044 1.00 94.19 310 LEU A N 1
ATOM 2277 C CA . LEU A 1 310 ? -12.216 3.869 -13.157 1.00 94.19 310 LEU A CA 1
ATOM 2278 C C . LEU A 1 310 ? -13.091 4.930 -12.488 1.00 94.19 310 LEU A C 1
ATOM 2280 O O . LEU A 1 310 ? -14.313 4.791 -12.514 1.00 94.19 310 LEU A O 1
ATOM 2284 N N . ALA A 1 311 ? -12.488 5.992 -11.952 1.00 92.44 311 ALA A N 1
ATOM 2285 C CA . ALA A 1 311 ? -13.217 7.091 -11.327 1.00 92.44 311 ALA A CA 1
ATOM 2286 C C . ALA A 1 311 ? -14.135 7.802 -12.337 1.00 92.44 311 ALA A C 1
ATOM 2288 O O . ALA A 1 311 ? -15.301 8.058 -12.050 1.00 92.44 311 ALA A O 1
ATOM 2289 N N . SER A 1 312 ? -13.652 8.038 -13.563 1.00 92.00 312 SER A N 1
ATOM 2290 C CA . SER A 1 312 ? -14.455 8.670 -14.622 1.00 92.00 312 SER A CA 1
ATOM 2291 C C . SER A 1 312 ? -15.680 7.829 -15.003 1.00 92.00 312 SER A C 1
ATOM 2293 O O . SER A 1 312 ? -16.763 8.364 -15.241 1.00 92.00 312 SER A O 1
ATOM 2295 N N . ARG A 1 313 ? -15.532 6.497 -15.043 1.00 89.19 313 ARG A N 1
ATOM 2296 C CA . ARG A 1 313 ? -16.645 5.569 -15.309 1.00 89.19 313 ARG A CA 1
ATOM 2297 C C . ARG A 1 313 ? -17.660 5.520 -14.172 1.00 89.19 313 ARG A C 1
ATOM 2299 O O . ARG A 1 313 ? -18.825 5.250 -14.444 1.00 89.19 313 ARG A O 1
ATOM 2306 N N . GLU A 1 314 ? -17.230 5.723 -12.931 1.00 85.44 314 GLU A N 1
ATOM 2307 C CA . GLU A 1 314 ? -18.123 5.780 -11.770 1.00 85.44 314 GLU A CA 1
ATOM 2308 C C . GLU A 1 314 ? -18.988 7.041 -11.826 1.00 85.44 314 GLU A C 1
ATOM 2310 O O . GLU A 1 314 ? -20.211 6.929 -11.836 1.00 85.44 314 GLU A O 1
ATOM 2315 N N . SER A 1 315 ? -18.378 8.212 -12.044 1.00 85.06 315 SER A N 1
ATOM 2316 C CA . SER A 1 315 ? -19.124 9.468 -12.201 1.00 85.06 315 SER A CA 1
ATOM 2317 C C . SER A 1 315 ? -20.140 9.417 -13.351 1.00 85.06 315 SER A C 1
ATOM 2319 O O . SER A 1 315 ? -21.245 9.935 -13.220 1.00 85.06 315 SER A O 1
ATOM 2321 N N . ALA A 1 316 ? -19.804 8.746 -14.460 1.00 84.44 316 ALA A N 1
ATOM 2322 C CA . ALA A 1 316 ? -20.705 8.566 -15.603 1.00 84.44 316 ALA A CA 1
ATOM 2323 C C . ALA A 1 316 ? -21.865 7.578 -15.355 1.00 84.44 316 ALA A C 1
ATOM 2325 O O . ALA A 1 316 ? -22.802 7.544 -16.145 1.00 84.44 316 ALA A O 1
ATOM 2326 N N . ARG A 1 317 ? -21.800 6.733 -14.315 1.00 80.06 317 ARG A N 1
ATOM 2327 C CA . ARG A 1 317 ? -22.911 5.847 -13.908 1.00 80.06 317 ARG A CA 1
ATOM 2328 C C . ARG A 1 317 ? -23.873 6.524 -12.934 1.00 80.06 317 ARG A C 1
ATOM 2330 O O . ARG A 1 317 ? -25.000 6.062 -12.793 1.00 80.06 317 ARG A O 1
ATOM 2337 N N . GLU A 1 318 ? -23.408 7.560 -12.244 1.00 72.81 318 GLU A N 1
ATOM 2338 C CA . GLU A 1 318 ? -24.179 8.334 -11.265 1.00 72.81 318 GLU A CA 1
ATOM 2339 C C . GLU A 1 318 ? -24.939 9.516 -11.892 1.00 72.81 318 GLU A C 1
ATOM 2341 O O . GLU A 1 318 ? -25.798 10.103 -11.232 1.00 72.81 318 GLU A O 1
ATOM 2346 N N . THR A 1 319 ? -24.640 9.853 -13.153 1.00 61.62 319 THR A N 1
ATOM 2347 C CA . THR A 1 319 ? -25.310 10.897 -13.953 1.00 61.62 319 THR A CA 1
ATOM 2348 C C . THR A 1 319 ? -26.349 10.322 -14.905 1.00 61.62 319 THR A C 1
ATOM 2350 O O . THR A 1 319 ? -27.380 11.006 -15.098 1.00 61.62 319 THR A O 1
#

pLDDT: mean 76.18, std 25.58, range [28.89, 98.25]

Sequence (319 aa):
MPGSSAVTRSTLRQQIADALRDEVLSGRLEPGQEFTVKEIADQYGVSATPVREALVDLAAQGLLDSVQHRGFCVHEFSLADYRGMIEARSLIADAIFAGVAARGAAGSTPGATQASGAVPASGATPASAPVSPASPGSTPHSTSTDEPARDADEPAPDADGRAPEGGGRAPGSDEPAPDPSARPARPGPGQEPGGVIRVELLAAVRRRGEEAQRAAAAGDLNVLIGYDLRFWREVSSLYGNPYLADFLGRLRLQSWVCVMPLLRRAGDLRGRLWSGHTELADALARHDAHAAHAIITEYNSHALALVEDLASRESARET

Foldseek 3Di:
DPDDPPPPDDDPLRVLLVVVLLCLLVCVAPAFDFDALVVSCVVVVHDSVSSLSSQVVCVVLVQWPQDPPRHIGGHADDLVLLVVLLVVLLVVLVVLLVVVVVVVVVVPDDDDDDDDDDDDDDDDDDDDDDDDDDDDDDDDDDDDDDDDDDDDDDDDDDDDDDDDDDDDDDDDDPDDDPDPPDDPDDDDPPDDPVPVVVVVLLVQLLVLLVQLLVCQQQLPSSSNLVSVLSNLLSVQVSSVDVVRSVVNSSSSSVSSSNQVVLSVVVPRRHPLGDRCSNVLSVCVVVVPSPSNSVVSVVNSVSSSVSSVVSVVVVVVVVD

Radius of gyration: 30.95 Å; Cα contacts (8 Å, |Δi|>4): 234; chains: 1; bounding box: 79×73×80 Å

Secondary structure (DSSP, 8-state):
-----------HHHHHHHHHHHHHHHTSS-TT-EE-HHHHHHHHT--HHHHHHHHHHHHHTTSEEEETTTEEEE----HHHHHHHHHHHHHHHHHHHHHHHHHHHHT-PPP----------------------------------------------------------------PPP-TT-PPPPPPTT--THHHHHHHHHHHHHHHHHHHHHHHHHT-HHHHHHHHHHHHHHHHHTT--HHHHHHHHHHHHHHHHHHHHHHHHT---TTTS--THHHHHHHHHTT-HHHHHHHHHHHHHHHHHHHHHHHHHHHHHH-

Nearest PDB structures (foldseek):
  4p9f-assembly1_A  TM=7.549E-01  e=1.717E-06  Escherichia coli UMEA 3718-1
  3sxy-assembly1_B  TM=7.162E-01  e=4.917E-06  Thermotoga maritima
  3fms-assembly1_A-2  TM=6.798E-01  e=6.871E-06  Thermotoga maritima MSB8
  6za7-assembly1_B  TM=6.062E-01  e=2.382E-05  Agrobacterium fabrum str. C58
  6za7-assembly1_A  TM=5.655E-01  e=2.498E-05  Agrobacterium fabrum str. C58

Mean predicted aligned error: 15.42 Å